Protein AF-A0A3N5P370-F1 (afdb_monomer)

Solvent-accessible surface area (backbone atoms only — not comparable to full-atom values): 11084 Å² total; per-residue (Å²): 130,60,53,56,65,63,20,48,45,38,33,40,28,51,65,41,48,66,32,34,52,49,30,47,54,24,58,61,68,63,76,62,95,44,71,49,52,53,51,29,50,50,49,42,51,53,47,28,52,51,49,47,54,50,54,73,75,44,57,74,68,58,48,50,52,45,45,48,56,46,34,77,72,34,63,21,66,64,52,50,51,40,45,37,71,65,50,60,70,58,54,55,49,39,53,78,75,66,59,62,78,77,80,68,76,69,90,82,69,92,84,69,69,82,84,65,81,75,83,50,62,64,61,44,48,53,50,50,55,53,46,50,55,53,50,50,55,52,43,44,73,76,43,67,85,58,54,69,66,59,53,47,51,53,49,49,62,72,44,42,59,53,72,38,89,83,52,54,67,64,58,34,50,46,53,53,52,51,54,48,41,52,55,36,49,60,28,45,58,72,73,51,73,78,111

Mean predicted aligned error: 9.14 Å

Structure (mmCIF, N/CA/C/O backbone):
data_AF-A0A3N5P370-F1
#
_entry.id   AF-A0A3N5P370-F1
#
loop_
_atom_site.group_PDB
_atom_site.id
_atom_site.type_symbol
_atom_site.label_atom_id
_atom_site.label_alt_id
_atom_site.label_comp_id
_atom_site.label_asym_id
_atom_site.label_entity_id
_atom_site.label_seq_id
_atom_site.pdbx_PDB_ins_code
_atom_site.Cartn_x
_atom_site.Cartn_y
_atom_site.Cartn_z
_atom_site.occupancy
_atom_site.B_iso_or_equiv
_atom_site.auth_seq_id
_atom_site.auth_comp_id
_atom_site.auth_asym_id
_atom_site.auth_atom_id
_atom_site.pdbx_PDB_model_num
ATOM 1 N N . MET A 1 1 ? -5.331 -22.719 -2.886 1.00 70.06 1 MET A N 1
ATOM 2 C CA . MET A 1 1 ? -4.671 -21.397 -2.853 1.00 70.06 1 MET A CA 1
ATOM 3 C C . MET A 1 1 ? -5.224 -20.591 -4.005 1.00 70.06 1 MET A C 1
ATOM 5 O O . MET A 1 1 ? -5.435 -21.186 -5.054 1.00 70.06 1 MET A O 1
ATOM 9 N N . LYS A 1 2 ? -5.509 -19.304 -3.792 1.00 81.81 2 LYS A N 1
ATOM 10 C CA . LYS A 1 2 ? -5.856 -18.400 -4.893 1.00 81.81 2 LYS A CA 1
ATOM 11 C C . LYS A 1 2 ? -4.646 -18.232 -5.806 1.00 81.81 2 LYS A C 1
ATOM 13 O O . LYS A 1 2 ? -3.514 -18.310 -5.321 1.00 81.81 2 LYS A O 1
ATOM 18 N N . ASN A 1 3 ? -4.882 -18.015 -7.093 1.00 88.94 3 ASN A N 1
ATOM 19 C CA . ASN A 1 3 ? -3.809 -17.566 -7.977 1.00 88.94 3 ASN A CA 1
ATOM 20 C C . ASN A 1 3 ? -3.459 -16.087 -7.676 1.00 88.94 3 ASN A C 1
ATOM 22 O O . ASN A 1 3 ? -4.148 -15.419 -6.898 1.00 88.94 3 ASN A O 1
ATOM 26 N N . LEU A 1 4 ? -2.359 -15.583 -8.248 1.00 89.25 4 LEU A N 1
ATOM 27 C CA . LEU A 1 4 ? -1.877 -14.224 -7.967 1.00 89.25 4 LEU A CA 1
ATOM 28 C C . LEU A 1 4 ? -2.907 -13.148 -8.329 1.00 89.25 4 LEU A C 1
ATOM 30 O O . LEU A 1 4 ? -3.071 -12.195 -7.575 1.00 89.25 4 LEU A O 1
ATOM 34 N N . GLU A 1 5 ? -3.606 -13.308 -9.450 1.00 87.75 5 GLU A N 1
ATOM 35 C CA . GLU A 1 5 ? -4.589 -12.346 -9.951 1.00 87.75 5 GLU A CA 1
ATOM 36 C C . GLU A 1 5 ? -5.814 -12.261 -9.031 1.00 87.75 5 GLU A C 1
ATOM 38 O O . GLU A 1 5 ? -6.188 -11.179 -8.590 1.00 87.75 5 GLU A O 1
ATOM 43 N N . GLU A 1 6 ? -6.376 -13.403 -8.633 1.00 89.38 6 GLU A N 1
ATOM 44 C CA . GLU A 1 6 ? -7.493 -13.486 -7.686 1.00 89.38 6 GLU A CA 1
ATOM 45 C C . GLU A 1 6 ? -7.136 -12.886 -6.320 1.00 89.38 6 GLU A C 1
ATOM 47 O O . GLU A 1 6 ? -7.958 -12.223 -5.677 1.00 89.38 6 GLU A O 1
ATOM 52 N N . ALA A 1 7 ? -5.912 -13.136 -5.848 1.00 91.19 7 ALA A N 1
ATOM 53 C CA . ALA A 1 7 ? -5.439 -12.601 -4.579 1.00 91.19 7 ALA A CA 1
ATOM 54 C C . ALA A 1 7 ? -5.164 -11.089 -4.664 1.00 91.19 7 ALA A C 1
ATOM 56 O O . ALA A 1 7 ? -5.535 -10.347 -3.752 1.00 91.19 7 ALA A O 1
ATOM 57 N N . ALA A 1 8 ? -4.583 -10.622 -5.772 1.00 89.25 8 ALA A N 1
ATOM 58 C CA . ALA A 1 8 ? -4.373 -9.206 -6.058 1.00 89.25 8 ALA A CA 1
ATOM 59 C C . ALA A 1 8 ? -5.709 -8.461 -6.128 1.00 89.25 8 ALA A C 1
ATOM 61 O O . ALA A 1 8 ? -5.905 -7.477 -5.415 1.00 89.25 8 ALA A O 1
ATOM 62 N N . GLN A 1 9 ? -6.662 -8.977 -6.904 1.00 86.75 9 GLN A N 1
ATOM 63 C CA . GLN A 1 9 ? -7.997 -8.408 -7.048 1.00 86.75 9 GLN A CA 1
ATOM 64 C C . GLN A 1 9 ? -8.699 -8.271 -5.695 1.00 86.75 9 GLN A C 1
ATOM 66 O O . GLN A 1 9 ? -9.303 -7.233 -5.413 1.00 86.75 9 GLN A O 1
ATOM 71 N N . ALA A 1 10 ? -8.591 -9.288 -4.835 1.00 88.75 10 ALA A N 1
ATOM 72 C CA . ALA A 1 10 ? -9.170 -9.250 -3.498 1.00 88.75 10 ALA A CA 1
ATOM 73 C C . ALA A 1 10 ? -8.578 -8.117 -2.645 1.00 88.75 10 ALA A C 1
ATOM 75 O O . ALA A 1 10 ? -9.335 -7.383 -2.020 1.00 88.75 10 ALA A O 1
ATOM 76 N N . VAL A 1 11 ? -7.255 -7.926 -2.646 1.00 89.69 11 VAL A N 1
ATOM 77 C CA . VAL A 1 11 ? -6.600 -6.856 -1.870 1.00 89.69 11 VAL A CA 1
ATOM 78 C C . VAL A 1 11 ? -6.879 -5.465 -2.446 1.00 89.69 11 VAL A C 1
ATOM 80 O O . VAL A 1 11 ? -7.052 -4.507 -1.692 1.00 89.69 11 VAL A O 1
ATOM 83 N N . LEU A 1 12 ? -6.942 -5.333 -3.771 1.00 84.44 12 LEU A N 1
ATOM 84 C CA . LEU A 1 12 ? -7.228 -4.061 -4.442 1.00 84.44 12 LEU A CA 1
ATOM 85 C C . LEU A 1 12 ? -8.698 -3.646 -4.304 1.00 84.44 12 LEU A C 1
ATOM 87 O O . LEU A 1 12 ? -8.991 -2.452 -4.307 1.00 84.44 12 LEU A O 1
ATOM 91 N N . SER A 1 13 ? -9.603 -4.616 -4.148 1.00 80.19 13 SER A N 1
ATOM 92 C CA . SER A 1 13 ? -11.040 -4.371 -3.975 1.00 80.19 13 SER A CA 1
ATOM 93 C C . SER A 1 13 ? -11.440 -4.214 -2.512 1.00 80.19 13 SER A C 1
ATOM 95 O O . SER A 1 13 ? -12.074 -3.231 -2.163 1.00 80.19 13 SER A O 1
ATOM 97 N N . HIS A 1 14 ? -11.045 -5.172 -1.670 1.00 82.31 14 HIS A N 1
ATOM 98 C CA . HIS A 1 14 ? -11.430 -5.274 -0.262 1.00 82.31 14 HIS A CA 1
ATOM 99 C C . HIS A 1 14 ? -10.205 -5.617 0.602 1.00 82.31 14 HIS A C 1
ATOM 101 O O . HIS A 1 14 ? -9.975 -6.783 0.961 1.00 82.31 14 HIS A O 1
ATOM 107 N N . PRO A 1 15 ? -9.361 -4.620 0.923 1.00 86.44 15 PRO A N 1
ATOM 108 C CA . PRO A 1 15 ? -8.124 -4.860 1.644 1.00 86.44 15 PRO A CA 1
ATOM 109 C C . PRO A 1 15 ? -8.421 -5.289 3.084 1.00 86.44 15 PRO A C 1
ATOM 111 O O . PRO A 1 15 ? -8.927 -4.525 3.904 1.00 86.44 15 PRO A O 1
ATOM 114 N N . THR A 1 16 ? -8.048 -6.523 3.414 1.00 90.38 16 THR A N 1
ATOM 115 C CA . THR A 1 16 ? -8.130 -7.073 4.772 1.00 90.38 16 THR A CA 1
ATOM 116 C C . THR A 1 16 ? -6.839 -7.814 5.120 1.00 90.38 16 THR A C 1
ATOM 118 O O . THR A 1 16 ? -6.154 -8.297 4.214 1.00 90.38 16 THR A O 1
ATOM 121 N N . PRO A 1 17 ? -6.516 -7.997 6.417 1.00 92.44 17 PRO A N 1
ATOM 122 C CA . PRO A 1 17 ? -5.388 -8.828 6.831 1.00 92.44 17 PRO A CA 1
ATOM 123 C C . PRO A 1 17 ? -5.440 -10.233 6.216 1.00 92.44 17 PRO A C 1
ATOM 125 O O . PRO A 1 17 ? -4.425 -10.765 5.782 1.00 92.44 17 PRO A O 1
ATOM 128 N N . ARG A 1 18 ? -6.644 -10.809 6.096 1.00 92.44 18 ARG A N 1
ATOM 129 C CA . ARG A 1 18 ? -6.842 -12.113 5.458 1.00 92.44 18 ARG A CA 1
ATOM 130 C C . ARG A 1 18 ? -6.536 -12.079 3.960 1.00 92.44 18 ARG A C 1
ATOM 132 O O . ARG A 1 18 ? -5.829 -12.958 3.483 1.00 92.44 18 ARG A O 1
ATOM 139 N N . ALA A 1 19 ? -7.039 -11.085 3.227 1.00 92.88 19 ALA A N 1
ATOM 140 C CA . ALA A 1 19 ? -6.757 -10.953 1.796 1.00 92.88 19 ALA A CA 1
ATOM 141 C C . ALA A 1 19 ? -5.250 -10.777 1.532 1.00 92.88 19 ALA A C 1
ATOM 143 O O . ALA A 1 19 ? -4.711 -11.378 0.609 1.00 92.88 19 ALA A O 1
ATOM 144 N N . LEU A 1 20 ? -4.550 -10.021 2.385 1.00 95.56 20 LEU A N 1
ATOM 145 C CA . LEU A 1 20 ? -3.098 -9.839 2.298 1.00 95.56 20 LEU A CA 1
ATOM 146 C C . LEU A 1 20 ? -2.315 -11.115 2.619 1.00 95.56 20 LEU A C 1
ATOM 148 O O . LEU A 1 20 ? -1.309 -11.385 1.972 1.00 95.56 20 LEU A O 1
ATOM 152 N N . GLN A 1 21 ? -2.788 -11.927 3.564 1.00 95.81 21 GLN A N 1
ATOM 153 C CA . GLN A 1 21 ? -2.204 -13.241 3.836 1.00 95.81 21 GLN A CA 1
ATOM 154 C C . GLN A 1 21 ? -2.393 -14.202 2.648 1.00 95.81 21 GLN A C 1
ATOM 156 O O . GLN A 1 21 ? -1.478 -14.943 2.292 1.00 95.81 21 GLN A O 1
ATOM 161 N N . GLU A 1 22 ? -3.564 -14.177 2.005 1.00 95.44 22 GLU A N 1
ATOM 162 C CA . GLU A 1 22 ? -3.820 -14.948 0.782 1.00 95.44 22 GLU A CA 1
ATOM 163 C C . GLU A 1 22 ? -2.907 -14.486 -0.369 1.00 95.44 22 GLU A C 1
ATOM 165 O O . GLU A 1 22 ? -2.336 -15.326 -1.066 1.00 95.44 22 GLU A O 1
ATOM 170 N N . LEU A 1 23 ? -2.700 -13.172 -0.520 1.00 95.31 23 LEU A N 1
ATOM 171 C CA . LEU A 1 23 ? -1.760 -12.603 -1.489 1.00 95.31 23 LEU A CA 1
ATOM 172 C C . LEU A 1 23 ? -0.308 -12.982 -1.196 1.00 95.31 23 LEU A C 1
ATOM 174 O O . LEU A 1 23 ? 0.412 -13.343 -2.121 1.00 95.31 23 LEU A O 1
ATOM 178 N N . GLN A 1 24 ? 0.121 -12.954 0.066 1.00 96.12 24 GLN A N 1
ATOM 179 C CA . GLN A 1 24 ? 1.458 -13.402 0.456 1.00 96.12 24 GLN A CA 1
ATOM 180 C C . GLN A 1 24 ? 1.693 -14.854 0.024 1.00 96.12 24 GLN A C 1
ATOM 182 O O . GLN A 1 24 ? 2.728 -15.157 -0.563 1.00 96.12 24 GLN A O 1
ATOM 187 N N . GLY A 1 25 ? 0.721 -15.741 0.264 1.00 95.12 25 GLY A N 1
ATOM 188 C CA . GLY A 1 25 ? 0.803 -17.132 -0.180 1.00 95.12 25 GLY A CA 1
ATOM 189 C C . GLY A 1 25 ? 0.926 -17.261 -1.701 1.00 95.12 25 GLY A C 1
ATOM 190 O O . GLY A 1 25 ? 1.721 -18.067 -2.176 1.00 95.12 25 GLY A O 1
ATOM 191 N N . ALA A 1 26 ? 0.184 -16.453 -2.462 1.00 94.31 26 ALA A N 1
ATOM 192 C CA . ALA A 1 26 ? 0.273 -16.440 -3.921 1.00 94.31 26 ALA A CA 1
ATOM 193 C C . ALA A 1 26 ? 1.621 -15.895 -4.430 1.00 94.31 26 ALA A C 1
ATOM 195 O O . ALA A 1 26 ? 2.188 -16.468 -5.354 1.00 94.31 26 ALA A O 1
ATOM 196 N N . LEU A 1 27 ? 2.156 -14.834 -3.811 1.00 93.38 27 LEU A N 1
ATOM 197 C CA . LEU A 1 27 ? 3.465 -14.257 -4.139 1.00 93.38 27 LEU A CA 1
ATOM 198 C C . LEU A 1 27 ? 4.610 -15.233 -3.853 1.00 93.38 27 LEU A C 1
ATOM 200 O O . LEU A 1 27 ? 5.470 -15.427 -4.705 1.00 93.38 27 LEU A O 1
ATOM 204 N N . LEU A 1 28 ? 4.600 -15.885 -2.686 1.00 93.81 28 LEU A N 1
ATOM 205 C CA . LEU A 1 28 ? 5.606 -16.891 -2.327 1.00 93.81 28 LEU A CA 1
ATOM 206 C C . LEU A 1 28 ? 5.561 -18.107 -3.262 1.00 93.81 28 LEU A C 1
ATOM 208 O O . LEU A 1 28 ? 6.598 -18.686 -3.563 1.00 93.81 28 LEU A O 1
ATOM 212 N N . ALA A 1 29 ? 4.376 -18.475 -3.757 1.00 93.25 29 ALA A N 1
ATOM 213 C CA . ALA A 1 29 ? 4.214 -19.591 -4.684 1.00 93.25 29 ALA A CA 1
ATOM 214 C C . ALA A 1 29 ? 4.746 -19.317 -6.099 1.00 93.25 29 ALA A C 1
ATOM 216 O O . ALA A 1 29 ? 4.853 -20.258 -6.883 1.00 93.25 29 ALA A O 1
ATOM 217 N N . LEU A 1 30 ? 5.068 -18.061 -6.440 1.00 88.44 30 LEU A N 1
ATOM 218 C CA . LEU A 1 30 ? 5.743 -17.747 -7.702 1.00 88.44 30 LEU A CA 1
ATOM 219 C C . LEU A 1 30 ? 7.172 -18.301 -7.736 1.00 88.44 30 LEU A C 1
ATOM 221 O O . LEU A 1 30 ? 7.680 -18.518 -8.831 1.00 88.44 30 LEU A O 1
ATOM 225 N N . ASP A 1 31 ? 7.799 -18.495 -6.567 1.00 84.62 31 ASP A N 1
ATOM 226 C CA . ASP A 1 31 ? 9.188 -18.959 -6.417 1.00 84.62 31 ASP A CA 1
ATOM 227 C C . ASP A 1 31 ? 10.184 -18.149 -7.274 1.00 84.62 31 ASP A C 1
ATOM 229 O O . ASP A 1 31 ? 11.098 -18.673 -7.908 1.00 84.62 31 ASP A O 1
ATOM 233 N N . ARG A 1 32 ? 9.949 -16.831 -7.345 1.00 83.06 32 ARG A N 1
ATOM 234 C CA . ARG A 1 32 ? 10.759 -15.873 -8.105 1.00 8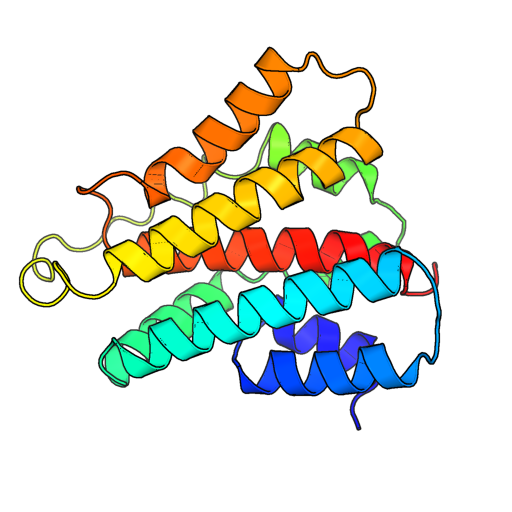3.06 32 ARG A CA 1
ATOM 235 C C . ARG A 1 32 ? 11.664 -15.100 -7.161 1.00 83.06 32 ARG A C 1
ATOM 237 O O . ARG A 1 32 ? 11.180 -14.450 -6.238 1.00 83.06 32 ARG A O 1
ATOM 244 N N . ASP A 1 33 ? 12.957 -15.125 -7.452 1.00 80.75 33 ASP A N 1
ATOM 245 C CA . ASP A 1 33 ? 13.968 -14.320 -6.769 1.00 80.75 33 ASP A CA 1
ATOM 246 C C . ASP A 1 33 ? 14.253 -13.052 -7.588 1.00 80.75 33 ASP A C 1
ATOM 248 O O . ASP A 1 33 ? 15.290 -12.917 -8.237 1.00 80.75 33 ASP A O 1
ATOM 252 N N . ASP A 1 34 ? 13.258 -12.163 -7.662 1.00 86.38 34 ASP A N 1
ATOM 253 C CA . ASP A 1 34 ? 13.401 -10.861 -8.313 1.00 86.38 34 ASP A CA 1
ATOM 254 C C . ASP A 1 34 ? 12.905 -9.707 -7.435 1.00 86.38 34 ASP A C 1
ATOM 256 O O . ASP A 1 34 ? 12.070 -9.873 -6.538 1.00 86.38 34 ASP A O 1
ATOM 260 N N . ASP A 1 35 ? 13.426 -8.511 -7.722 1.00 88.00 35 ASP A N 1
ATOM 261 C CA . ASP A 1 35 ? 13.155 -7.301 -6.943 1.00 88.00 35 ASP A CA 1
ATOM 262 C C . ASP A 1 35 ? 11.661 -6.955 -6.896 1.00 88.00 35 ASP A C 1
ATOM 264 O O . ASP A 1 35 ? 11.178 -6.450 -5.884 1.00 88.00 35 ASP A O 1
ATOM 268 N N . ALA A 1 36 ? 10.896 -7.239 -7.955 1.00 87.19 36 ALA A N 1
ATOM 269 C CA . ALA A 1 36 ? 9.470 -6.925 -7.984 1.00 87.19 36 ALA A CA 1
ATOM 270 C C . ALA A 1 36 ? 8.675 -7.831 -7.031 1.00 87.19 36 ALA A C 1
ATOM 272 O O . ALA A 1 36 ? 7.773 -7.345 -6.3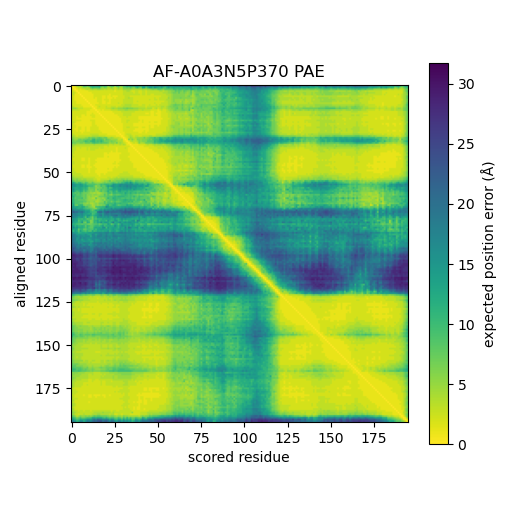43 1.00 87.19 36 ALA A O 1
ATOM 273 N N . ALA A 1 37 ? 9.019 -9.120 -6.952 1.00 91.19 37 ALA A N 1
ATOM 274 C CA . ALA A 1 37 ? 8.424 -10.060 -6.006 1.00 91.19 37 ALA A CA 1
ATOM 275 C C . ALA A 1 37 ? 8.784 -9.694 -4.560 1.00 91.19 37 ALA A C 1
ATOM 277 O O . ALA A 1 37 ? 7.898 -9.643 -3.701 1.00 91.19 37 ALA A O 1
ATOM 278 N N . ALA A 1 38 ? 10.051 -9.350 -4.305 1.00 92.75 38 ALA A N 1
ATOM 279 C CA . ALA A 1 38 ? 10.515 -8.900 -2.996 1.00 92.75 38 ALA A CA 1
ATOM 280 C C . ALA A 1 38 ? 9.810 -7.607 -2.544 1.00 92.75 38 ALA A C 1
ATOM 282 O O . ALA A 1 38 ? 9.285 -7.545 -1.430 1.00 92.75 38 ALA A O 1
ATOM 283 N N . GLN A 1 39 ? 9.717 -6.602 -3.422 1.00 93.38 39 GLN A N 1
ATOM 284 C CA . GLN A 1 39 ? 9.014 -5.344 -3.147 1.00 93.38 39 GLN A CA 1
ATOM 285 C C . GLN A 1 39 ? 7.511 -5.564 -2.913 1.00 93.38 39 GLN A C 1
ATOM 287 O O . GLN A 1 39 ? 6.941 -4.997 -1.979 1.00 93.38 39 GLN A O 1
ATOM 292 N N . ALA A 1 40 ? 6.856 -6.417 -3.710 1.00 93.94 40 ALA A N 1
ATOM 293 C CA . ALA A 1 40 ? 5.444 -6.748 -3.515 1.00 93.94 40 ALA A CA 1
ATOM 294 C C . ALA A 1 40 ? 5.197 -7.422 -2.154 1.00 93.94 40 ALA A C 1
ATOM 296 O O . ALA A 1 40 ? 4.245 -7.063 -1.456 1.00 93.94 40 ALA A O 1
ATOM 297 N N . LEU A 1 41 ? 6.066 -8.356 -1.751 1.00 95.81 41 LEU A N 1
ATOM 298 C CA . LEU A 1 41 ? 6.012 -9.005 -0.437 1.00 95.81 41 LEU A CA 1
ATOM 299 C C . LEU A 1 41 ? 6.238 -8.009 0.706 1.00 95.81 41 LEU A C 1
ATOM 301 O O . LEU A 1 41 ? 5.511 -8.052 1.701 1.00 95.81 41 LEU A O 1
ATOM 305 N N . GLU A 1 42 ? 7.202 -7.096 0.566 1.00 96.31 42 GLU A N 1
ATOM 306 C CA . GLU A 1 42 ? 7.478 -6.059 1.564 1.00 96.31 42 GLU A CA 1
ATOM 307 C C . GLU A 1 42 ? 6.263 -5.140 1.764 1.00 96.31 42 GLU A C 1
ATOM 309 O O . GLU A 1 42 ? 5.795 -4.966 2.896 1.00 96.31 42 GLU A O 1
ATOM 314 N N . VAL A 1 43 ? 5.709 -4.600 0.673 1.00 96.50 43 VAL A N 1
ATOM 315 C CA . VAL A 1 43 ? 4.536 -3.713 0.715 1.00 96.50 43 VAL A CA 1
ATOM 316 C C . VAL A 1 43 ? 3.322 -4.449 1.283 1.00 96.50 43 VAL A C 1
ATOM 318 O O . VAL A 1 43 ? 2.642 -3.911 2.161 1.00 96.50 43 VAL A O 1
ATOM 321 N N . ALA A 1 44 ? 3.063 -5.688 0.850 1.00 96.50 44 ALA A N 1
ATOM 322 C CA . ALA A 1 44 ? 1.962 -6.499 1.372 1.00 96.50 44 ALA A CA 1
ATOM 323 C C . ALA A 1 44 ? 2.110 -6.764 2.880 1.00 96.50 44 ALA A C 1
ATOM 325 O O . ALA A 1 44 ? 1.136 -6.642 3.626 1.00 96.50 44 ALA A O 1
ATOM 326 N N . GLY A 1 45 ? 3.325 -7.066 3.347 1.00 97.06 45 GLY A N 1
ATOM 327 C CA . GLY A 1 45 ? 3.619 -7.271 4.764 1.00 97.06 45 GLY A CA 1
ATOM 328 C C . GLY A 1 45 ? 3.404 -6.008 5.600 1.00 97.06 45 GLY A C 1
ATOM 329 O O . GLY A 1 45 ? 2.771 -6.057 6.655 1.00 97.06 45 GLY A O 1
ATOM 330 N N . ARG A 1 46 ? 3.858 -4.849 5.112 1.00 97.50 46 ARG A N 1
ATOM 331 C CA . ARG A 1 46 ? 3.636 -3.557 5.783 1.00 97.50 46 ARG A CA 1
ATOM 332 C C . ARG A 1 46 ? 2.163 -3.175 5.820 1.00 97.50 46 ARG A C 1
ATOM 334 O O . ARG A 1 46 ? 1.685 -2.717 6.859 1.00 97.50 46 ARG A O 1
ATOM 341 N N . PHE A 1 47 ? 1.433 -3.431 4.739 1.00 96.06 47 PHE A N 1
ATOM 342 C CA . PHE A 1 47 ? -0.004 -3.197 4.700 1.00 96.06 47 PHE A CA 1
ATOM 343 C C . PHE A 1 47 ? -0.755 -4.139 5.655 1.00 96.06 47 PHE A C 1
ATOM 345 O O . PHE A 1 47 ? -1.680 -3.715 6.349 1.00 96.06 47 PHE A O 1
ATOM 352 N N . TYR A 1 48 ? -0.319 -5.398 5.766 1.00 95.81 48 TYR A N 1
ATOM 353 C CA . TYR A 1 48 ? -0.903 -6.370 6.689 1.00 95.81 48 TYR A CA 1
ATOM 354 C C . TYR A 1 48 ? -0.748 -5.913 8.139 1.00 95.81 48 TYR A C 1
ATOM 356 O O . TYR A 1 48 ? -1.732 -5.904 8.885 1.00 95.81 48 TYR A O 1
ATOM 364 N N . SER A 1 49 ? 0.462 -5.498 8.530 1.00 94.69 49 SER A N 1
ATOM 365 C CA . SER A 1 49 ? 0.727 -4.978 9.874 1.00 94.69 49 SER A CA 1
ATOM 366 C C . SER A 1 49 ? -0.122 -3.746 10.159 1.00 94.69 49 SER A C 1
ATOM 368 O O . SER A 1 49 ? -0.791 -3.692 11.187 1.00 94.69 49 SER A O 1
ATOM 370 N N . TYR A 1 50 ? -0.197 -2.816 9.203 1.00 93.38 50 TYR A N 1
ATOM 371 C CA . TYR A 1 50 ? -1.019 -1.616 9.318 1.00 93.38 50 TYR A CA 1
ATOM 372 C C . TYR A 1 50 ? -2.501 -1.937 9.570 1.00 93.38 50 TYR A C 1
ATOM 374 O O . TYR A 1 50 ? -3.086 -1.466 10.546 1.00 93.38 50 TYR A O 1
ATOM 382 N N . LEU A 1 51 ? -3.114 -2.786 8.736 1.00 90.88 51 LEU A N 1
ATOM 383 C CA . LEU A 1 51 ? -4.522 -3.164 8.897 1.00 90.88 51 LEU A CA 1
ATOM 384 C C . LEU A 1 51 ? -4.776 -3.975 10.171 1.00 90.88 51 LEU A C 1
ATOM 386 O O . LEU A 1 51 ? -5.853 -3.864 10.758 1.00 90.88 51 LEU A O 1
ATOM 390 N N . SER A 1 52 ? -3.810 -4.788 10.597 1.00 90.94 52 SER A N 1
ATOM 391 C CA . SER A 1 52 ? -3.909 -5.582 11.823 1.00 90.94 52 SER A CA 1
ATOM 392 C C . SER A 1 52 ? -3.846 -4.703 13.070 1.00 90.94 52 SER A C 1
ATOM 394 O O . SER A 1 52 ? -4.640 -4.894 13.990 1.00 90.94 52 SER A O 1
ATOM 396 N N . GLU A 1 53 ? -2.956 -3.709 13.087 1.00 89.88 53 GLU A N 1
ATOM 397 C CA . GLU A 1 53 ? -2.863 -2.717 14.160 1.00 89.88 53 GLU A CA 1
ATOM 398 C C . GLU A 1 53 ? -4.089 -1.808 14.211 1.00 89.88 53 GLU A C 1
ATOM 400 O O . GLU A 1 53 ? -4.604 -1.528 15.292 1.00 89.88 53 GLU A O 1
ATOM 405 N N . LEU A 1 54 ? -4.613 -1.389 13.055 1.00 85.38 54 LEU A N 1
ATOM 406 C CA . LEU A 1 54 ? -5.888 -0.680 13.015 1.00 85.38 54 LEU A CA 1
ATOM 407 C C . LEU A 1 54 ? -7.003 -1.542 13.605 1.00 85.38 54 LEU A C 1
ATOM 409 O O . LEU A 1 54 ? -7.715 -1.080 14.484 1.00 85.38 54 LEU A O 1
ATOM 413 N N . LYS A 1 55 ? -7.123 -2.808 13.191 1.00 82.50 55 LYS A N 1
ATOM 414 C CA . LYS A 1 55 ? -8.166 -3.717 13.688 1.00 82.50 55 LYS A CA 1
ATOM 415 C C . LYS A 1 55 ? -8.123 -3.915 15.206 1.00 82.50 55 LYS A C 1
ATOM 417 O O . LYS A 1 55 ? -9.176 -4.070 15.814 1.00 82.50 55 LYS A O 1
ATOM 422 N N . THR A 1 56 ? -6.939 -3.953 15.817 1.00 79.62 56 THR A N 1
ATOM 423 C CA . THR A 1 56 ? -6.797 -4.159 17.269 1.00 79.62 56 THR A CA 1
ATOM 424 C C . THR A 1 56 ? -7.056 -2.899 18.087 1.00 79.62 56 THR A C 1
ATOM 426 O O . THR A 1 56 ? -7.472 -3.009 19.238 1.00 79.62 56 THR A O 1
ATOM 429 N N . LYS A 1 57 ? -6.833 -1.714 17.513 1.00 75.06 57 LYS A N 1
ATOM 430 C CA . LYS A 1 57 ? -6.941 -0.423 18.212 1.00 75.06 57 LYS A CA 1
ATOM 431 C C . LYS A 1 57 ? -8.304 0.257 18.079 1.00 75.06 57 LYS A C 1
ATOM 433 O O . LYS A 1 57 ? -8.495 1.323 18.656 1.00 75.06 57 LYS A O 1
ATOM 438 N N . ILE A 1 58 ? -9.226 -0.308 17.300 1.00 73.12 58 ILE A N 1
ATOM 439 C CA . ILE A 1 58 ? -10.487 0.351 16.938 1.00 73.12 58 ILE A CA 1
ATOM 440 C C . ILE A 1 58 ? -11.668 -0.587 17.168 1.00 73.12 58 ILE A C 1
ATOM 442 O O . ILE A 1 58 ? -11.522 -1.809 17.094 1.00 73.12 58 ILE A O 1
ATOM 446 N N . ALA A 1 59 ? -12.854 -0.047 17.460 1.00 66.06 59 ALA A N 1
ATOM 447 C CA . ALA A 1 59 ? -14.010 -0.896 17.709 1.00 66.06 59 ALA A CA 1
ATOM 448 C C . ALA A 1 59 ? -14.416 -1.645 16.427 1.00 66.06 59 ALA A C 1
ATOM 450 O O . ALA A 1 59 ? -14.335 -1.118 15.317 1.00 66.06 59 ALA A O 1
ATOM 451 N N . ALA A 1 60 ? -14.925 -2.872 16.572 1.00 65.88 60 ALA A N 1
ATOM 452 C CA . ALA A 1 60 ? -15.268 -3.738 15.438 1.00 65.88 60 ALA A CA 1
ATOM 453 C C . ALA A 1 60 ? -16.238 -3.089 14.423 1.00 65.88 60 ALA A C 1
ATOM 455 O O . ALA A 1 60 ? -16.124 -3.318 13.216 1.00 65.88 60 ALA A O 1
ATOM 456 N N . ARG A 1 61 ? -17.168 -2.249 14.900 1.00 61.69 61 ARG A N 1
ATOM 457 C CA . ARG A 1 61 ? -18.086 -1.479 14.046 1.00 61.69 61 ARG A CA 1
ATOM 458 C C . ARG A 1 61 ? -17.339 -0.480 13.162 1.00 61.69 61 ARG A C 1
ATOM 460 O O . ARG A 1 61 ? -17.601 -0.403 11.970 1.00 61.69 61 ARG A O 1
ATOM 467 N N . GLU A 1 62 ? -16.392 0.242 13.736 1.00 65.75 62 GLU A N 1
ATOM 468 C CA . GLU A 1 62 ? -15.646 1.300 13.056 1.00 65.75 62 GLU A CA 1
ATOM 469 C C . GLU A 1 62 ? -14.653 0.717 12.046 1.00 65.75 62 GLU A C 1
ATOM 471 O O . GLU A 1 62 ? -14.451 1.277 10.973 1.00 65.75 62 GLU A O 1
ATOM 476 N N . TYR A 1 63 ? -14.087 -0.458 12.346 1.00 68.25 63 TYR A N 1
ATOM 477 C CA . TYR A 1 63 ? -13.311 -1.225 11.370 1.00 68.25 63 TYR A CA 1
ATOM 478 C C . TYR A 1 63 ? -14.162 -1.668 10.180 1.00 68.25 63 TYR A C 1
ATOM 480 O O . TYR A 1 63 ? -13.696 -1.631 9.045 1.00 68.25 63 TYR A O 1
ATOM 488 N N . SER A 1 64 ? -15.416 -2.055 10.424 1.00 69.25 64 SER A N 1
ATOM 489 C CA . SER A 1 64 ? -16.343 -2.440 9.355 1.00 69.25 64 SER A CA 1
ATOM 490 C C . SER A 1 64 ? -16.712 -1.242 8.470 1.00 69.25 64 SER A C 1
ATOM 492 O O . SER A 1 64 ? -16.740 -1.373 7.250 1.00 69.25 64 SER A O 1
ATOM 494 N N . GLU A 1 65 ? -16.932 -0.065 9.064 1.00 72.12 65 GLU A N 1
ATOM 495 C CA . GLU A 1 65 ? -17.174 1.187 8.329 1.00 72.12 65 GLU A CA 1
ATOM 496 C C . GLU A 1 65 ? -15.941 1.603 7.502 1.00 72.12 65 GLU A C 1
ATOM 498 O O . GLU A 1 65 ? -16.066 1.917 6.319 1.00 72.12 65 GLU A O 1
ATOM 503 N N . LEU A 1 66 ? -14.735 1.514 8.073 1.00 72.31 66 LEU A N 1
ATOM 504 C CA . LEU A 1 66 ? -13.485 1.758 7.346 1.00 72.31 66 LEU A CA 1
ATOM 505 C C . LEU A 1 66 ? -13.293 0.786 6.174 1.00 72.31 66 LEU A C 1
ATOM 507 O O . LEU A 1 66 ? -12.957 1.218 5.072 1.00 72.31 66 LEU A O 1
ATOM 511 N N . ALA A 1 67 ? -13.504 -0.512 6.401 1.00 69.62 67 ALA A N 1
ATOM 512 C CA . ALA A 1 67 ? -13.429 -1.519 5.348 1.00 69.62 67 ALA A CA 1
ATOM 513 C C . ALA A 1 67 ? -14.422 -1.193 4.223 1.00 69.62 67 ALA A C 1
ATOM 515 O O . ALA A 1 67 ? -14.043 -1.187 3.058 1.00 69.62 67 ALA A O 1
ATOM 516 N N . SER A 1 68 ? -15.645 -0.781 4.569 1.00 66.25 68 SER A N 1
ATOM 517 C CA . SER A 1 68 ? -16.638 -0.342 3.587 1.00 66.25 68 SER A CA 1
ATOM 518 C C . SER A 1 68 ? -16.195 0.892 2.788 1.00 66.25 68 SER A C 1
ATOM 520 O O . SER A 1 68 ? -16.473 0.965 1.593 1.00 66.25 68 SER A O 1
ATOM 522 N N . HIS A 1 69 ? -15.506 1.866 3.390 1.00 70.94 69 HIS A N 1
ATOM 523 C CA . HIS A 1 69 ? -14.963 3.016 2.650 1.00 70.94 69 HIS A CA 1
ATOM 524 C C . HIS A 1 69 ? -13.819 2.616 1.704 1.00 70.94 69 HIS A C 1
ATOM 526 O O . HIS A 1 69 ? -13.696 3.147 0.593 1.00 70.94 69 HIS A O 1
ATOM 532 N N . LEU A 1 70 ? -12.994 1.654 2.123 1.00 67.81 70 LEU A N 1
ATOM 533 C CA . LEU A 1 70 ? -11.965 1.053 1.277 1.00 67.81 70 LEU A CA 1
ATOM 534 C C . LEU A 1 70 ? -12.572 0.211 0.138 1.00 67.81 70 LEU A C 1
ATOM 536 O O . LEU A 1 70 ? -11.967 0.145 -0.931 1.00 67.81 70 LEU A O 1
ATOM 540 N N . ASP A 1 71 ? -13.796 -0.289 0.292 1.00 63.56 71 ASP A N 1
ATOM 541 C CA . ASP A 1 71 ? -14.525 -0.997 -0.770 1.00 63.56 71 ASP A CA 1
ATOM 542 C C . ASP A 1 71 ? -15.152 -0.063 -1.793 1.00 63.56 71 ASP A C 1
ATOM 544 O O . ASP A 1 71 ? -14.987 -0.247 -2.995 1.00 63.56 71 ASP A O 1
ATOM 548 N N . ILE A 1 72 ? -15.858 0.970 -1.332 1.00 54.25 72 ILE A N 1
ATOM 549 C CA . ILE A 1 72 ? -16.663 1.836 -2.208 1.00 54.25 72 ILE A CA 1
ATOM 550 C C . ILE A 1 72 ? -15.788 2.626 -3.191 1.00 54.25 72 ILE A C 1
ATOM 552 O O . ILE A 1 72 ? -16.183 2.848 -4.331 1.00 54.25 72 ILE A O 1
ATOM 556 N N . GLY A 1 73 ? -14.584 3.029 -2.783 1.00 50.22 73 GLY A N 1
ATOM 557 C CA . GLY A 1 73 ? -13.632 3.696 -3.679 1.00 50.22 73 GLY A CA 1
ATOM 558 C C . GLY A 1 73 ? -12.711 2.746 -4.456 1.00 50.22 73 GLY A C 1
ATOM 559 O O . GLY A 1 73 ? -11.781 3.220 -5.107 1.00 50.22 73 GLY A O 1
ATOM 560 N N . ALA A 1 74 ? -12.890 1.424 -4.356 1.00 52.25 74 ALA A N 1
ATOM 561 C CA . ALA A 1 74 ? -12.017 0.481 -5.035 1.00 52.25 74 ALA A CA 1
ATOM 562 C C . ALA A 1 74 ? -12.380 0.356 -6.517 1.00 52.25 74 ALA A C 1
ATOM 564 O O . ALA A 1 74 ? -13.129 -0.520 -6.944 1.00 52.25 74 ALA A O 1
ATOM 565 N N . VAL A 1 75 ? -11.731 1.176 -7.338 1.00 52.00 75 VAL A N 1
ATOM 566 C CA . VAL A 1 75 ? -11.578 0.949 -8.784 1.00 52.00 75 VAL A CA 1
ATOM 567 C C . VAL A 1 75 ? -10.552 -0.184 -9.007 1.00 52.00 75 VAL A C 1
ATOM 569 O O . VAL A 1 75 ? -9.612 -0.053 -9.779 1.00 52.00 75 VAL A O 1
ATOM 572 N N . GLY A 1 76 ? -10.662 -1.291 -8.261 1.00 54.00 76 GLY A N 1
ATOM 573 C CA . GLY A 1 76 ? -9.654 -2.355 -8.206 1.00 54.00 76 GLY A CA 1
ATOM 574 C C . GLY A 1 76 ? -9.631 -3.215 -9.468 1.00 54.00 76 GLY A C 1
ATOM 575 O O . GLY A 1 76 ? -8.562 -3.463 -10.012 1.00 54.00 76 GLY A O 1
ATOM 576 N N . ALA A 1 77 ? -10.811 -3.595 -9.973 1.00 55.03 77 ALA A N 1
ATOM 577 C CA . ALA A 1 77 ? -10.944 -4.384 -1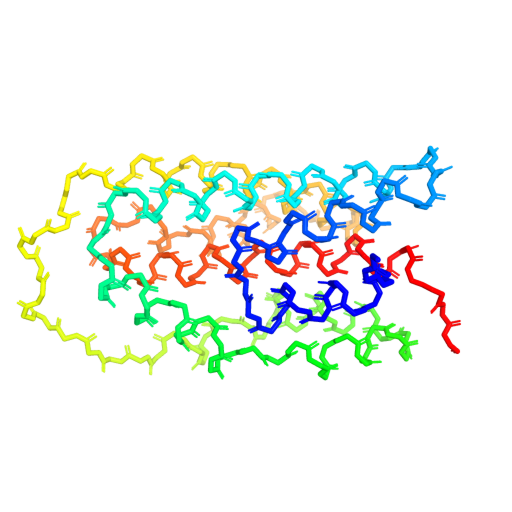1.203 1.00 55.03 77 ALA A CA 1
ATOM 578 C C . ALA A 1 77 ? -10.488 -3.595 -12.434 1.00 55.03 77 ALA A C 1
ATOM 580 O O . ALA A 1 77 ? -9.612 -4.039 -13.160 1.00 55.03 77 ALA A O 1
ATOM 581 N N . VAL A 1 78 ? -11.001 -2.374 -12.612 1.00 56.72 78 VAL A N 1
ATOM 582 C CA . VAL A 1 78 ? -10.673 -1.542 -13.781 1.00 56.72 78 VAL A CA 1
ATOM 583 C C . VAL A 1 78 ? -9.202 -1.102 -13.767 1.00 56.72 78 VAL A C 1
ATOM 585 O O . VAL A 1 78 ? -8.568 -1.050 -14.816 1.00 56.72 78 VAL A O 1
ATOM 588 N N . ALA A 1 79 ? -8.615 -0.813 -12.597 1.00 60.12 79 ALA A N 1
ATOM 589 C CA . ALA A 1 79 ? -7.187 -0.504 -12.513 1.00 60.12 79 ALA A CA 1
ATOM 590 C C . ALA A 1 79 ? -6.309 -1.727 -12.824 1.00 60.12 79 ALA A C 1
ATOM 592 O O . ALA A 1 79 ? -5.295 -1.577 -13.505 1.00 60.12 79 ALA A O 1
ATOM 593 N N . LEU A 1 80 ? -6.699 -2.924 -12.369 1.00 58.47 80 LEU A N 1
ATOM 594 C CA . LEU A 1 80 ? -6.000 -4.169 -12.690 1.00 58.47 80 LEU A CA 1
ATOM 595 C C . LEU A 1 80 ? -6.127 -4.518 -14.182 1.00 58.47 80 LEU A C 1
ATOM 597 O O . LEU A 1 80 ? -5.117 -4.796 -14.824 1.00 58.47 80 LEU A O 1
ATOM 601 N N . GLU A 1 81 ? -7.323 -4.395 -14.758 1.00 58.66 81 GLU A N 1
ATOM 602 C CA . GLU A 1 81 ? -7.580 -4.572 -16.193 1.00 58.66 81 GLU A CA 1
ATOM 603 C C . GLU A 1 81 ? -6.750 -3.594 -17.040 1.00 58.66 81 GLU A C 1
ATOM 605 O O . GLU A 1 81 ? -6.096 -4.003 -17.998 1.00 58.66 81 GLU A O 1
ATOM 610 N N . ASN A 1 82 ? -6.681 -2.313 -16.657 1.00 59.44 82 ASN A N 1
ATOM 611 C CA . ASN A 1 82 ? -5.862 -1.312 -17.353 1.00 59.44 82 ASN A CA 1
ATOM 612 C C . ASN A 1 82 ? -4.354 -1.604 -17.261 1.00 59.44 82 ASN A C 1
ATOM 614 O O . ASN A 1 82 ? -3.604 -1.330 -18.204 1.00 59.44 82 ASN A O 1
ATOM 618 N N . VAL A 1 83 ? -3.893 -2.164 -16.135 1.00 60.16 83 VAL A N 1
ATOM 619 C CA . VAL A 1 83 ? -2.513 -2.646 -15.976 1.00 60.16 83 VAL A CA 1
ATOM 620 C C . VAL A 1 83 ? -2.238 -3.827 -16.901 1.00 60.16 83 VAL A C 1
ATOM 622 O O . VAL A 1 83 ? -1.201 -3.832 -17.570 1.00 60.16 83 VAL A O 1
ATOM 625 N N . MET A 1 84 ? -3.146 -4.803 -16.951 1.00 60.00 84 MET A N 1
ATOM 626 C CA . MET A 1 84 ? -3.032 -5.970 -17.830 1.00 60.00 84 MET A CA 1
ATOM 627 C C . MET A 1 84 ? -3.052 -5.563 -19.306 1.00 60.00 84 MET A C 1
ATOM 629 O O . MET A 1 84 ? -2.306 -6.128 -20.099 1.00 60.00 84 MET A O 1
ATOM 633 N N . ALA A 1 85 ? -3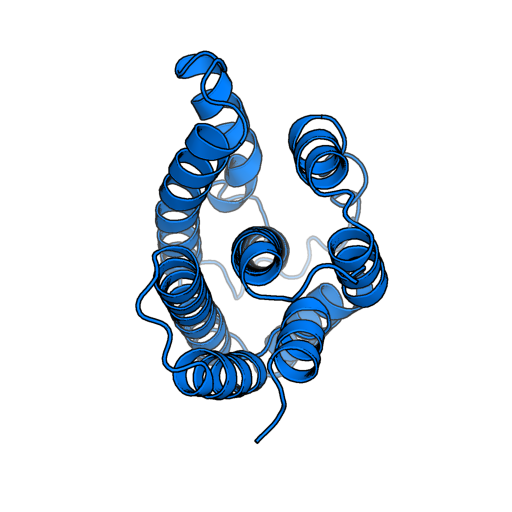.799 -4.509 -19.647 1.00 59.59 85 ALA A N 1
ATOM 634 C CA . ALA A 1 85 ? -3.826 -3.890 -20.971 1.00 59.59 85 ALA A CA 1
ATOM 635 C C . ALA A 1 85 ? -2.599 -2.998 -21.289 1.00 59.59 85 ALA A C 1
ATOM 637 O O . ALA A 1 85 ? -2.565 -2.345 -22.332 1.00 59.59 85 ALA A O 1
ATOM 638 N N . GLY A 1 86 ? -1.590 -2.929 -20.409 1.00 55.56 86 GLY A N 1
ATOM 639 C CA . GLY A 1 86 ? -0.303 -2.275 -20.682 1.00 55.56 86 GLY A CA 1
ATOM 640 C C . GLY A 1 86 ? -0.233 -0.759 -20.436 1.00 55.56 86 GLY A C 1
ATOM 641 O O . GLY A 1 86 ? 0.786 -0.144 -20.747 1.00 55.56 86 GLY A O 1
ATOM 642 N N . GLN A 1 87 ? -1.244 -0.125 -19.832 1.00 57.38 87 GLN A N 1
ATOM 643 C CA . GLN A 1 87 ? -1.315 1.342 -19.673 1.00 57.38 87 GLN A CA 1
ATOM 644 C C . GLN A 1 87 ? -0.637 1.875 -18.390 1.00 57.38 87 GLN A C 1
ATOM 646 O O . GLN A 1 87 ? -1.180 2.710 -17.664 1.00 57.38 87 GLN A O 1
ATOM 651 N N . LYS A 1 88 ? 0.583 1.412 -18.092 1.00 56.66 88 LYS A N 1
ATOM 652 C CA . LYS A 1 88 ? 1.280 1.682 -16.814 1.00 56.66 88 LYS A CA 1
ATOM 653 C C . LYS A 1 88 ? 1.650 3.159 -16.594 1.00 56.66 88 LYS A C 1
ATOM 655 O O . LYS A 1 88 ? 1.599 3.642 -15.464 1.00 56.66 88 LYS A O 1
ATOM 660 N N . GLU A 1 89 ? 1.988 3.895 -17.655 1.00 54.88 89 GLU A N 1
ATOM 661 C CA . GLU A 1 89 ? 2.369 5.318 -17.566 1.00 54.88 89 GLU A CA 1
ATOM 662 C C . GLU A 1 89 ? 1.193 6.245 -17.222 1.00 54.88 89 GLU A C 1
ATOM 664 O O . GLU A 1 89 ? 1.376 7.270 -16.557 1.00 54.88 89 GLU A O 1
ATOM 669 N N . HIS A 1 90 ? -0.025 5.881 -17.638 1.00 56.66 90 HIS A N 1
ATOM 670 C CA . HIS A 1 90 ? -1.230 6.657 -17.347 1.00 56.66 90 HIS A CA 1
ATOM 671 C C . HIS A 1 90 ? -1.607 6.605 -15.864 1.00 56.66 90 HIS A C 1
ATOM 673 O O . HIS A 1 90 ? -2.104 7.598 -15.340 1.00 56.66 90 HIS A O 1
ATOM 679 N N . LEU A 1 91 ? -1.303 5.506 -15.168 1.00 60.12 91 LEU A N 1
ATOM 680 C CA . LEU A 1 91 ? -1.580 5.353 -13.736 1.00 60.12 91 LEU A CA 1
ATOM 681 C C . LEU A 1 91 ? -0.744 6.325 -12.899 1.00 60.12 91 LEU A C 1
ATOM 683 O O . LEU A 1 91 ? -1.294 7.068 -12.091 1.00 60.12 91 LEU A O 1
ATOM 687 N N . TRP A 1 92 ? 0.567 6.398 -13.149 1.00 59.09 92 TRP A N 1
ATOM 688 C CA . TRP A 1 92 ? 1.462 7.323 -12.443 1.00 59.09 92 TRP A CA 1
ATOM 689 C C . TRP A 1 92 ? 1.153 8.787 -12.743 1.00 59.09 92 TRP A C 1
ATOM 691 O O . TRP A 1 92 ? 1.123 9.601 -11.822 1.00 59.09 92 TRP A O 1
ATOM 701 N N . LYS A 1 93 ? 0.873 9.131 -14.007 1.00 53.81 93 LYS A N 1
ATOM 702 C CA . LYS A 1 93 ? 0.461 10.494 -14.380 1.00 53.81 93 LYS A CA 1
ATOM 703 C C . LYS A 1 93 ? -0.896 10.865 -13.777 1.00 53.81 93 LYS A C 1
ATOM 705 O O . LYS A 1 93 ? -1.034 11.973 -13.275 1.00 53.81 93 LYS A O 1
ATOM 710 N N . SER A 1 94 ? -1.869 9.952 -13.761 1.00 54.00 94 SER A N 1
ATOM 711 C CA . SER A 1 94 ? -3.178 10.178 -13.132 1.00 54.00 94 SER A CA 1
ATOM 712 C C . SER A 1 94 ? -3.071 10.338 -11.615 1.00 54.00 94 SER A C 1
ATOM 714 O O . SER A 1 94 ? -3.799 11.140 -11.043 1.00 54.00 94 SER A O 1
ATOM 716 N N . LEU A 1 95 ? -2.163 9.614 -10.958 1.00 55.62 95 LEU A N 1
ATOM 717 C CA . LEU A 1 95 ? -1.934 9.708 -9.515 1.00 55.62 95 LEU A CA 1
ATOM 718 C C . LEU A 1 95 ? -1.180 10.980 -9.113 1.00 55.62 95 LEU A C 1
ATOM 720 O O . LEU A 1 95 ? -1.584 11.649 -8.167 1.00 55.62 95 LEU A O 1
ATOM 724 N N . LEU A 1 96 ? -0.112 11.331 -9.837 1.00 52.97 96 LEU A N 1
ATOM 725 C CA . LEU A 1 96 ? 0.728 12.496 -9.532 1.00 52.97 96 LEU A CA 1
ATOM 726 C C . LEU A 1 96 ? 0.126 13.822 -10.015 1.00 52.97 96 LEU A C 1
ATOM 728 O O . LEU A 1 96 ? 0.326 14.837 -9.357 1.00 52.97 96 LEU A O 1
ATOM 732 N N . MET A 1 97 ? -0.599 13.833 -11.143 1.00 44.50 97 MET A N 1
ATOM 733 C CA . MET A 1 97 ? -1.171 15.061 -11.720 1.00 44.50 97 MET A CA 1
ATOM 734 C C . MET A 1 97 ? -2.694 15.191 -11.576 1.00 44.50 97 MET A C 1
ATOM 736 O O . MET A 1 97 ? -3.202 16.290 -11.776 1.00 44.50 97 MET A O 1
ATOM 740 N N . GLY A 1 98 ? -3.437 14.123 -11.252 1.00 45.28 98 GLY A N 1
ATOM 741 C CA . GLY A 1 98 ? -4.907 14.134 -11.340 1.00 45.28 98 GLY A CA 1
ATOM 742 C C . GLY A 1 98 ? -5.703 13.539 -10.172 1.00 45.28 98 GLY A C 1
ATOM 743 O O . GLY A 1 98 ? -6.925 13.539 -10.247 1.00 45.28 98 GLY A O 1
ATOM 744 N N . GLY A 1 99 ? -5.090 13.013 -9.108 1.00 49.31 99 GLY A N 1
ATOM 745 C CA . GLY A 1 99 ? -5.742 11.912 -8.385 1.00 49.31 99 GLY A CA 1
ATOM 746 C C . GLY A 1 99 ? -5.787 11.956 -6.863 1.00 49.31 99 GLY A C 1
ATOM 747 O O . GLY A 1 99 ? -5.675 10.897 -6.262 1.00 49.31 99 GLY A O 1
ATOM 748 N N . LEU A 1 100 ? -5.976 13.118 -6.232 1.00 45.62 100 LEU A N 1
ATOM 749 C CA . LEU A 1 100 ? -6.513 13.189 -4.854 1.00 45.62 100 LEU A CA 1
ATOM 750 C C . LEU A 1 100 ? -7.423 14.396 -4.586 1.00 45.62 100 LEU A C 1
ATOM 752 O O . LEU A 1 100 ? -7.988 14.507 -3.501 1.00 45.62 100 LEU A O 1
ATOM 756 N N . SER A 1 101 ? -7.595 15.300 -5.547 1.00 42.22 101 SER A N 1
ATOM 757 C CA . SER A 1 101 ? -8.370 16.525 -5.347 1.00 42.22 101 SER A CA 1
ATOM 758 C C . SER A 1 101 ? -9.883 16.286 -5.304 1.00 42.22 101 SER A C 1
ATOM 760 O O . SER A 1 101 ? -10.569 16.968 -4.550 1.00 42.22 101 SER A O 1
ATOM 762 N N . GLU A 1 102 ? -10.417 15.309 -6.045 1.00 42.38 102 GLU A N 1
ATOM 763 C CA . GLU A 1 102 ? -11.877 15.115 -6.148 1.00 42.38 102 GLU A CA 1
ATOM 764 C C . GLU A 1 102 ? -12.442 14.015 -5.229 1.00 42.38 102 GLU A C 1
ATOM 766 O O . GLU A 1 102 ? -13.620 14.048 -4.885 1.00 42.38 102 GLU A O 1
ATOM 771 N N . GLY A 1 103 ? -11.614 13.077 -4.753 1.00 44.00 103 GLY A N 1
ATOM 772 C CA . GLY A 1 103 ? -12.061 11.953 -3.909 1.00 44.00 103 GLY A CA 1
ATOM 773 C C . GLY A 1 103 ? -12.073 12.220 -2.398 1.00 44.00 103 GLY A C 1
ATOM 774 O O . GLY A 1 103 ? -12.682 11.462 -1.648 1.00 44.00 103 GLY A O 1
ATOM 775 N N . LEU A 1 104 ? -11.416 13.290 -1.936 1.00 43.88 104 LEU A N 1
ATOM 776 C CA . LEU A 1 104 ? -11.364 13.665 -0.514 1.00 43.88 104 LEU A CA 1
ATOM 777 C C . LEU A 1 104 ? -12.508 14.602 -0.090 1.00 43.88 104 LEU A C 1
ATOM 779 O O . LEU A 1 104 ? -12.623 14.951 1.083 1.00 43.88 104 LEU A O 1
ATOM 783 N N . MET A 1 105 ? -13.404 14.972 -1.010 1.00 40.16 105 MET A N 1
ATOM 784 C CA . MET A 1 105 ? -14.604 15.756 -0.707 1.00 40.16 105 MET A CA 1
ATOM 785 C C . MET A 1 105 ? -15.767 14.865 -0.233 1.00 40.16 105 MET A C 1
ATOM 787 O O . MET A 1 105 ? -16.865 14.894 -0.780 1.00 40.16 105 MET A O 1
ATOM 791 N N . VAL A 1 106 ? -15.556 14.084 0.829 1.00 43.50 106 VAL A N 1
ATOM 792 C CA . VAL A 1 106 ? -16.666 13.485 1.588 1.00 43.50 106 VAL A CA 1
ATOM 793 C C . VAL A 1 106 ? -16.696 14.119 2.968 1.00 43.50 106 VAL A C 1
ATOM 795 O O . VAL A 1 106 ? -15.998 13.730 3.896 1.00 43.50 106 VAL A O 1
ATOM 798 N N . ALA A 1 107 ? -17.527 15.148 3.084 1.00 50.56 107 ALA A N 1
ATOM 799 C CA . ALA A 1 107 ? -17.898 15.742 4.352 1.00 50.56 107 ALA A CA 1
ATOM 800 C C . ALA A 1 107 ? -18.816 14.790 5.140 1.00 50.56 107 ALA A C 1
ATOM 802 O O . ALA A 1 107 ? -19.917 14.509 4.681 1.00 50.56 107 ALA A O 1
ATOM 803 N N . ALA A 1 108 ? -18.400 14.356 6.335 1.00 35.59 108 ALA A N 1
ATOM 804 C CA . ALA A 1 108 ? -19.242 13.968 7.486 1.00 35.59 108 ALA A CA 1
ATOM 805 C C . ALA A 1 108 ? -18.310 13.416 8.585 1.00 35.59 108 ALA A C 1
ATOM 807 O O . ALA A 1 108 ? -17.449 12.611 8.290 1.00 35.59 108 ALA A O 1
ATOM 808 N N . SER A 1 109 ? -18.365 13.717 9.880 1.00 39.88 109 SER A N 1
ATOM 809 C CA . SER A 1 109 ? -19.334 14.355 10.762 1.00 39.88 109 SER A CA 1
ATOM 810 C C . SER A 1 109 ? -18.551 14.791 12.012 1.00 39.88 109 SER A C 1
ATOM 812 O O . SER A 1 109 ? -17.804 14.010 12.602 1.00 39.88 109 SER A O 1
ATOM 814 N N . ARG A 1 110 ? -18.713 16.043 12.455 1.00 46.25 110 ARG A N 1
ATOM 815 C CA . ARG A 1 110 ? -17.952 16.624 13.583 1.00 46.25 110 ARG A CA 1
ATOM 816 C C . ARG A 1 110 ? -18.292 16.015 14.958 1.00 46.25 110 ARG A C 1
ATOM 818 O O . ARG A 1 110 ? -17.712 16.421 15.961 1.00 46.25 110 ARG A O 1
ATOM 825 N N . GLN A 1 111 ? -19.220 15.058 15.035 1.00 41.25 111 GLN A N 1
ATOM 826 C CA . GLN A 1 111 ? -19.721 14.508 16.301 1.00 41.25 111 GLN A CA 1
ATOM 827 C C . GLN A 1 111 ? -18.937 13.290 16.832 1.00 41.25 111 GLN A C 1
ATOM 829 O O . GLN A 1 111 ? -19.147 12.903 17.977 1.00 41.25 111 GLN A O 1
ATOM 834 N N . TYR A 1 112 ? -17.984 12.732 16.075 1.00 43.81 112 TYR A N 1
ATOM 835 C CA . TYR A 1 112 ? -17.298 11.472 16.426 1.00 43.81 112 TYR A CA 1
ATOM 836 C C . TYR A 1 112 ? -15.895 11.644 17.066 1.00 43.81 112 TYR A C 1
ATOM 838 O O . TYR A 1 112 ? -15.130 10.700 17.240 1.00 43.81 112 TYR A O 1
ATOM 846 N N . ILE A 1 113 ? -15.525 12.878 17.428 1.00 50.12 113 ILE A N 1
ATOM 847 C CA . ILE A 1 113 ? -14.124 13.306 17.639 1.00 50.12 113 ILE A CA 1
ATOM 848 C C . ILE A 1 113 ? -13.535 12.931 19.022 1.00 50.12 113 ILE A C 1
ATOM 850 O O . ILE A 1 113 ? -12.335 13.093 19.246 1.00 50.12 113 ILE A O 1
ATOM 854 N N . ARG A 1 114 ? -14.319 12.418 19.981 1.00 46.28 114 ARG A N 1
ATOM 855 C CA . ARG A 1 114 ? -13.834 12.254 21.372 1.00 46.28 114 ARG A CA 1
ATOM 856 C C . ARG A 1 114 ? -13.260 10.882 21.746 1.00 46.28 114 ARG A C 1
ATOM 858 O O . ARG A 1 114 ? -12.554 10.828 22.744 1.00 46.28 114 ARG A O 1
ATOM 865 N N . ALA A 1 115 ? -13.476 9.819 20.967 1.00 45.69 115 ALA A N 1
ATOM 866 C CA . ALA A 1 115 ? -13.041 8.465 21.356 1.00 45.69 115 ALA A CA 1
ATOM 867 C C . ALA A 1 115 ? -11.713 7.991 20.723 1.00 45.69 115 ALA A C 1
ATOM 869 O O . ALA A 1 11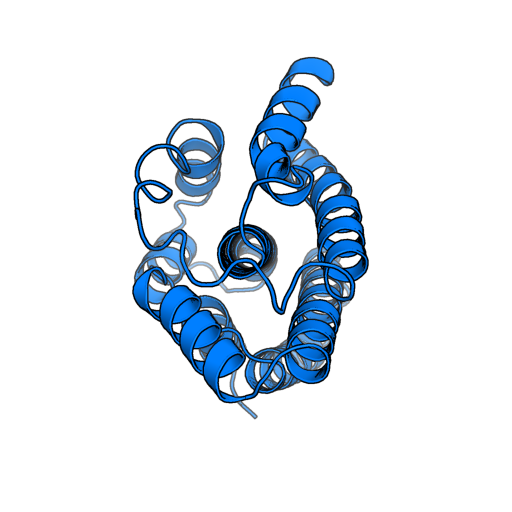5 ? -11.106 7.050 21.213 1.00 45.69 115 ALA A O 1
ATOM 870 N N . TRP A 1 116 ? -11.226 8.658 19.671 1.00 48.66 116 TRP A N 1
ATOM 871 C CA . TRP A 1 116 ? -10.130 8.152 18.823 1.00 48.66 116 TRP A CA 1
ATOM 872 C C . TRP A 1 116 ? -8.767 8.819 19.027 1.00 48.66 116 TRP A C 1
ATOM 874 O O . TRP A 1 116 ? -7.794 8.500 18.346 1.00 48.66 116 TRP A O 1
ATOM 884 N N . LYS A 1 117 ? -8.690 9.807 19.918 1.00 52.25 117 LYS A N 1
ATOM 885 C CA . LYS A 1 117 ? -7.701 10.883 19.785 1.00 52.25 117 LYS A CA 1
ATOM 886 C C . LYS A 1 117 ? -6.279 10.561 20.263 1.00 52.25 117 LYS A C 1
ATOM 888 O O . LYS A 1 117 ? -5.434 11.445 20.169 1.00 52.25 117 LYS A O 1
ATOM 893 N N . VAL A 1 118 ? -5.991 9.358 20.772 1.00 52.25 118 VAL A N 1
ATOM 894 C CA . VAL A 1 118 ? -4.677 9.091 21.398 1.00 52.25 118 VAL A CA 1
ATOM 895 C C . VAL A 1 118 ? -4.003 7.775 20.974 1.00 52.25 118 VAL A C 1
ATOM 897 O O . VAL A 1 118 ? -2.779 7.752 20.907 1.00 52.25 118 VAL A O 1
ATOM 900 N N . GLU A 1 119 ? -4.717 6.708 20.595 1.00 53.78 119 GLU A N 1
ATOM 901 C CA . GLU A 1 119 ? -4.069 5.388 20.398 1.00 53.78 119 GLU A CA 1
ATOM 902 C C . GLU A 1 119 ? -3.693 5.003 18.956 1.00 53.78 119 GLU A C 1
ATOM 904 O O . GLU A 1 119 ? -2.896 4.075 18.759 1.00 53.78 119 GLU A O 1
ATOM 909 N N . THR A 1 120 ? -4.202 5.710 17.944 1.00 62.38 120 THR A N 1
ATOM 910 C CA . THR A 1 120 ? -3.992 5.379 16.518 1.00 62.38 120 THR A CA 1
ATOM 911 C C . THR A 1 120 ? -2.986 6.280 15.802 1.00 62.38 120 THR A C 1
ATOM 913 O O . THR A 1 120 ? -2.531 5.929 14.715 1.00 62.38 120 THR A O 1
ATOM 916 N N . SER A 1 121 ? -2.568 7.400 16.405 1.00 70.50 121 SER A N 1
ATOM 917 C CA . SER A 1 121 ? -1.644 8.357 15.770 1.00 70.50 121 SER A CA 1
ATOM 918 C C . SER A 1 121 ? -0.316 7.711 15.372 1.00 70.50 121 SER A C 1
ATOM 920 O O . SER A 1 121 ? 0.136 7.903 14.247 1.00 70.50 121 SER A O 1
ATOM 922 N N . LEU A 1 122 ? 0.253 6.875 16.246 1.00 82.50 122 LEU A N 1
ATOM 923 C CA . LEU A 1 122 ? 1.518 6.187 15.990 1.00 82.50 122 LEU A CA 1
ATOM 924 C C . LEU A 1 122 ? 1.433 5.251 14.777 1.00 82.50 122 LEU A C 1
ATOM 926 O O . LEU A 1 122 ? 2.354 5.230 13.967 1.00 82.50 122 LEU A O 1
ATOM 930 N N . VAL A 1 123 ? 0.316 4.533 14.621 1.00 88.00 123 VAL A N 1
ATOM 931 C CA . VAL A 1 123 ? 0.095 3.595 13.506 1.00 88.00 123 VAL A CA 1
ATOM 932 C C . VAL A 1 123 ? 0.054 4.350 12.176 1.00 88.00 123 VAL A C 1
ATOM 934 O O . VAL A 1 123 ? 0.679 3.944 11.199 1.00 88.00 123 VAL A O 1
ATOM 937 N N . HIS A 1 124 ? -0.634 5.496 12.143 1.00 89.06 124 HIS A N 1
ATOM 938 C CA . HIS A 1 124 ? -0.679 6.356 10.959 1.00 89.06 124 HIS A CA 1
ATOM 939 C C . HIS A 1 124 ? 0.683 6.976 10.639 1.00 89.06 124 HIS A C 1
ATOM 941 O O . HIS A 1 124 ? 1.087 6.968 9.479 1.00 89.06 124 HIS A O 1
ATOM 947 N N . THR A 1 125 ? 1.410 7.478 11.642 1.00 88.44 125 THR A N 1
ATOM 948 C CA . THR A 1 125 ? 2.740 8.070 11.440 1.00 88.44 125 THR A CA 1
ATOM 949 C C . THR A 1 125 ? 3.750 7.034 10.944 1.00 88.44 125 THR A C 1
ATOM 951 O O . THR A 1 125 ? 4.511 7.323 10.025 1.00 88.44 125 THR A O 1
ATOM 954 N N . GLN A 1 126 ? 3.739 5.815 11.492 1.00 91.75 126 GLN A N 1
ATOM 955 C CA . GLN A 1 126 ? 4.618 4.735 11.032 1.00 91.75 126 GLN A CA 1
ATOM 956 C C . GLN A 1 126 ? 4.309 4.316 9.591 1.00 91.75 126 GLN A C 1
ATOM 958 O O . GLN A 1 126 ? 5.229 4.151 8.789 1.00 91.75 126 GLN A O 1
ATOM 963 N N . ALA A 1 127 ? 3.027 4.192 9.241 1.00 94.25 127 ALA A N 1
ATOM 964 C CA . ALA A 1 127 ? 2.623 3.915 7.869 1.00 94.25 127 ALA A CA 1
ATOM 965 C C . ALA A 1 127 ? 3.039 5.043 6.914 1.00 94.25 127 ALA A C 1
ATOM 967 O O . ALA A 1 127 ? 3.633 4.764 5.879 1.00 94.25 127 ALA A O 1
ATOM 968 N N . ALA A 1 128 ? 2.797 6.308 7.269 1.00 94.12 128 ALA A N 1
ATOM 969 C CA . ALA A 1 128 ? 3.192 7.452 6.448 1.00 94.12 128 ALA A CA 1
ATOM 970 C C . ALA A 1 128 ? 4.714 7.521 6.237 1.00 94.12 128 ALA A C 1
ATOM 972 O O . ALA A 1 128 ? 5.160 7.781 5.123 1.00 94.12 128 ALA A O 1
ATOM 973 N N . TRP A 1 129 ? 5.507 7.230 7.274 1.00 95.12 129 TRP A N 1
ATOM 974 C CA . TRP A 1 129 ? 6.966 7.153 7.174 1.00 95.12 129 TRP A CA 1
ATOM 975 C C . TRP A 1 129 ? 7.415 6.107 6.149 1.00 95.12 129 TRP A C 1
ATOM 977 O O . TRP A 1 129 ? 8.184 6.417 5.243 1.00 95.12 129 TRP A O 1
ATOM 987 N N . TYR A 1 130 ? 6.894 4.882 6.260 1.00 96.81 130 TYR A N 1
ATOM 988 C CA . TYR A 1 130 ? 7.195 3.816 5.305 1.00 96.81 130 TYR A CA 1
ATOM 989 C C . TYR A 1 130 ? 6.772 4.190 3.876 1.00 96.81 130 TYR A C 1
ATOM 991 O O . TYR A 1 130 ? 7.541 4.034 2.928 1.00 96.81 130 TYR A O 1
ATOM 999 N N . LEU A 1 131 ? 5.552 4.712 3.720 1.00 95.69 131 LEU A N 1
ATOM 1000 C CA . LEU A 1 131 ? 5.001 5.070 2.417 1.00 95.69 131 LEU A CA 1
ATOM 1001 C C . LEU A 1 131 ? 5.802 6.183 1.740 1.00 95.69 131 LEU A C 1
ATOM 1003 O O . LEU A 1 131 ? 5.964 6.134 0.526 1.00 95.69 131 LEU A O 1
ATOM 1007 N N . ALA A 1 132 ? 6.343 7.145 2.492 1.00 94.94 132 ALA A N 1
ATOM 1008 C CA . ALA A 1 132 ? 7.197 8.190 1.932 1.00 94.94 132 ALA A CA 1
ATOM 1009 C C . ALA A 1 132 ? 8.427 7.600 1.224 1.00 94.94 132 ALA A C 1
ATOM 1011 O O . ALA A 1 132 ? 8.730 7.968 0.088 1.00 94.94 132 ALA A O 1
ATOM 1012 N N . GLU A 1 133 ? 9.101 6.644 1.866 1.00 96.25 133 GLU A N 1
ATOM 1013 C CA . GLU A 1 133 ? 10.267 5.967 1.298 1.00 96.25 133 GLU A CA 1
ATOM 1014 C C . GLU A 1 133 ? 9.893 5.082 0.101 1.00 96.25 133 GLU A C 1
ATOM 1016 O O . GLU A 1 133 ? 10.545 5.137 -0.945 1.00 96.25 133 GLU A O 1
ATOM 1021 N N . ALA A 1 134 ? 8.818 4.300 0.216 1.00 94.75 134 ALA A N 1
ATOM 1022 C CA . ALA A 1 134 ? 8.355 3.436 -0.867 1.00 94.75 134 ALA A CA 1
ATOM 1023 C C . ALA A 1 134 ? 7.929 4.244 -2.108 1.00 94.75 134 ALA A C 1
ATOM 1025 O O . ALA A 1 134 ? 8.307 3.908 -3.233 1.00 94.75 134 ALA A O 1
ATOM 1026 N N . LEU A 1 135 ? 7.210 5.356 -1.920 1.00 91.56 135 LEU A N 1
ATOM 1027 C CA . LEU A 1 135 ? 6.846 6.283 -2.995 1.00 91.56 135 LEU A CA 1
ATOM 1028 C C . LEU A 1 135 ? 8.080 6.944 -3.617 1.00 91.56 135 LEU A C 1
ATOM 1030 O O . LEU A 1 135 ? 8.143 7.097 -4.838 1.00 91.56 135 LEU A O 1
ATOM 1034 N N . TRP A 1 136 ? 9.080 7.305 -2.811 1.00 93.25 136 TRP A N 1
ATOM 1035 C CA . TRP A 1 136 ? 10.333 7.862 -3.314 1.00 93.25 136 TRP A CA 1
ATOM 1036 C C . TRP A 1 136 ? 11.053 6.884 -4.244 1.00 93.25 136 TRP A C 1
ATOM 1038 O O . TRP A 1 136 ? 11.376 7.239 -5.376 1.00 93.25 136 TRP A O 1
ATOM 1048 N N . ARG A 1 137 ? 11.254 5.637 -3.803 1.00 92.00 137 ARG A N 1
ATOM 1049 C CA . ARG A 1 137 ? 11.901 4.592 -4.614 1.00 92.00 137 ARG A CA 1
ATOM 1050 C C . ARG A 1 137 ? 11.120 4.329 -5.900 1.00 92.00 137 ARG A C 1
ATOM 1052 O O . ARG A 1 137 ? 11.685 4.364 -6.989 1.00 92.00 137 ARG A O 1
ATOM 1059 N N . THR A 1 138 ? 9.804 4.169 -5.786 1.00 88.00 138 THR A N 1
ATOM 1060 C CA . THR A 1 138 ? 8.955 3.853 -6.941 1.00 88.00 138 THR A CA 1
ATOM 1061 C C . THR A 1 138 ? 8.901 5.004 -7.951 1.00 88.00 138 THR A C 1
ATOM 1063 O O . THR A 1 138 ? 8.964 4.781 -9.159 1.00 88.00 138 THR A O 1
ATOM 1066 N N . SER A 1 139 ? 8.849 6.255 -7.481 1.00 84.25 139 SER A N 1
ATOM 1067 C CA . SER A 1 139 ? 8.899 7.430 -8.362 1.00 84.25 139 SER A CA 1
ATOM 1068 C C . SER A 1 139 ? 10.275 7.643 -8.992 1.00 84.25 139 SER A C 1
ATOM 1070 O O . SER A 1 139 ? 10.343 8.135 -10.113 1.00 84.25 139 SER A O 1
ATOM 1072 N N . HIS A 1 140 ? 11.366 7.245 -8.333 1.00 87.62 140 HIS A N 1
ATOM 1073 C CA . HIS A 1 140 ? 12.700 7.261 -8.933 1.00 87.62 140 HIS A CA 1
ATOM 1074 C C . HIS A 1 140 ? 12.805 6.279 -10.110 1.00 87.62 140 HIS A C 1
ATOM 1076 O O . HIS A 1 140 ? 13.398 6.606 -11.134 1.00 87.62 140 HIS A O 1
ATOM 1082 N N . GLU A 1 141 ? 12.207 5.093 -9.990 1.00 84.00 141 GLU A N 1
ATOM 1083 C CA . GLU A 1 141 ? 12.150 4.110 -11.078 1.00 84.00 141 GLU A CA 1
ATOM 1084 C C . GLU A 1 141 ? 11.245 4.576 -12.231 1.00 84.00 141 GLU A C 1
ATOM 1086 O O . GLU A 1 141 ? 11.600 4.419 -13.397 1.00 84.00 141 GLU A O 1
ATOM 1091 N N . ALA A 1 142 ? 10.085 5.164 -11.918 1.00 79.50 142 ALA A N 1
ATOM 1092 C CA . ALA A 1 142 ? 9.113 5.597 -12.924 1.00 79.50 142 ALA A CA 1
ATOM 1093 C C . ALA A 1 142 ? 9.484 6.925 -13.611 1.00 79.50 142 ALA A C 1
ATOM 1095 O O . ALA A 1 142 ? 9.152 7.135 -14.776 1.00 79.50 142 ALA A O 1
ATOM 1096 N N . GLN A 1 143 ? 10.130 7.844 -12.888 1.00 80.00 143 GLN A N 1
ATOM 1097 C CA . GLN A 1 143 ? 10.488 9.191 -13.342 1.00 80.00 143 GLN A CA 1
ATOM 1098 C C . GLN A 1 143 ? 11.889 9.575 -12.831 1.00 80.00 143 GLN A C 1
ATOM 1100 O O . GLN A 1 143 ? 12.023 10.418 -11.934 1.00 80.00 143 GLN A O 1
ATOM 1105 N N . PRO A 1 144 ? 12.958 8.985 -13.398 1.00 84.31 144 PRO A N 1
ATOM 1106 C CA . PRO A 1 144 ? 14.324 9.212 -12.923 1.00 84.31 144 PRO A CA 1
ATOM 1107 C C . PRO A 1 144 ? 14.769 10.674 -13.060 1.00 84.31 144 PRO A C 1
ATOM 1109 O O . PRO A 1 144 ? 15.536 11.153 -12.232 1.00 84.31 144 PRO A O 1
ATOM 1112 N N . GLY A 1 145 ? 14.251 11.394 -14.063 1.00 83.56 145 GLY A N 1
ATOM 1113 C CA . GLY A 1 145 ? 14.590 12.795 -14.334 1.00 83.56 145 GLY A CA 1
ATOM 1114 C C . GLY A 1 145 ? 13.804 13.842 -13.538 1.00 83.56 145 GLY A C 1
ATOM 1115 O O . GLY A 1 145 ? 14.042 15.026 -13.747 1.00 83.56 145 GLY A O 1
ATOM 1116 N N . LEU A 1 146 ? 12.865 13.439 -12.672 1.00 83.31 146 LEU A N 1
ATOM 1117 C CA . LEU A 1 146 ? 12.132 14.381 -11.820 1.00 83.31 146 LEU A CA 1
ATOM 1118 C C . LEU A 1 146 ? 13.078 14.991 -10.778 1.00 83.31 146 LEU A C 1
ATOM 1120 O O . LEU A 1 146 ? 13.839 14.257 -10.137 1.00 83.31 146 LEU A O 1
ATOM 1124 N N . ASP A 1 147 ? 13.004 16.310 -10.593 1.00 90.19 147 ASP A N 1
ATOM 1125 C CA . ASP A 1 147 ? 13.825 17.003 -9.605 1.00 90.19 147 ASP A CA 1
ATOM 1126 C C . ASP A 1 147 ? 13.579 16.429 -8.190 1.00 90.19 147 ASP A C 1
ATOM 1128 O O . ASP A 1 147 ? 12.427 16.190 -7.806 1.00 90.19 147 ASP A O 1
ATOM 1132 N N . PRO A 1 148 ? 14.633 16.176 -7.389 1.00 92.00 148 PRO A N 1
ATOM 1133 C CA . PRO A 1 148 ? 14.482 15.620 -6.047 1.00 92.00 148 PRO A CA 1
ATOM 1134 C C . PRO A 1 148 ? 13.568 16.435 -5.120 1.00 92.00 148 PRO A C 1
ATOM 1136 O O . PRO A 1 148 ? 12.832 15.840 -4.329 1.00 92.00 148 PRO A O 1
ATOM 1139 N N . ALA A 1 149 ? 13.591 17.770 -5.198 1.00 86.69 149 ALA A N 1
ATOM 1140 C CA . ALA A 1 149 ? 12.744 18.623 -4.369 1.00 86.69 149 ALA A CA 1
ATOM 1141 C C . ALA A 1 149 ? 11.288 18.579 -4.844 1.00 86.69 149 ALA A C 1
ATOM 1143 O O . ALA A 1 149 ? 10.387 18.472 -4.013 1.00 86.69 149 ALA A O 1
ATOM 1144 N N . GLU A 1 150 ? 11.049 18.573 -6.157 1.00 81.00 150 GLU A N 1
ATOM 1145 C CA . GLU A 1 150 ? 9.707 18.390 -6.728 1.00 81.00 150 GLU A CA 1
ATOM 1146 C C . GLU A 1 150 ? 9.111 17.024 -6.354 1.00 81.00 150 GLU A C 1
ATOM 1148 O O . GLU A 1 150 ? 7.962 16.941 -5.910 1.00 81.00 150 GLU A O 1
ATOM 1153 N N . ARG A 1 151 ? 9.910 15.951 -6.441 1.00 87.81 151 ARG A N 1
ATOM 1154 C CA . ARG A 1 151 ? 9.518 14.597 -6.018 1.00 87.81 151 ARG A CA 1
ATOM 1155 C C . ARG A 1 151 ? 9.142 14.565 -4.540 1.00 87.81 151 ARG A C 1
ATOM 1157 O O . ARG A 1 151 ? 8.092 14.028 -4.182 1.00 87.81 151 ARG A O 1
ATOM 1164 N N . TRP A 1 152 ? 9.984 15.144 -3.682 1.00 89.88 152 TRP A N 1
ATOM 1165 C CA . TRP A 1 152 ? 9.704 15.207 -2.250 1.00 89.88 152 TRP A CA 1
ATOM 1166 C C . TRP A 1 152 ? 8.446 16.021 -1.966 1.00 89.88 152 TRP A C 1
ATOM 1168 O O . TRP A 1 152 ? 7.601 15.573 -1.198 1.00 89.88 152 TRP A O 1
ATOM 1178 N N . GLN A 1 153 ? 8.280 17.175 -2.614 1.00 83.25 153 GLN A N 1
ATOM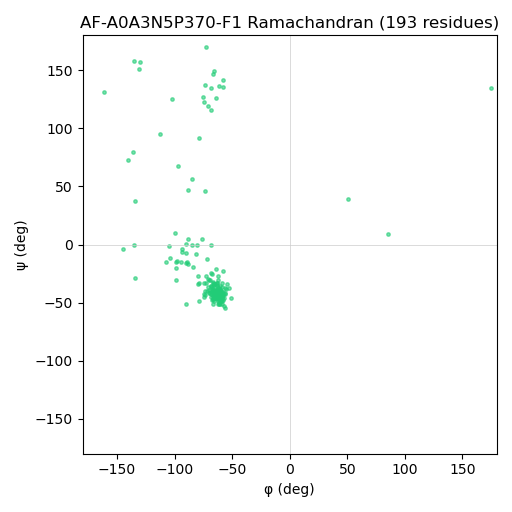 1179 C CA . GLN A 1 153 ? 7.113 18.026 -2.420 1.00 83.25 153 GLN A CA 1
ATOM 1180 C C . GLN A 1 153 ? 5.821 17.299 -2.803 1.00 83.25 153 GLN A C 1
ATOM 1182 O O . GLN A 1 153 ? 4.839 17.391 -2.066 1.00 83.25 153 GLN A O 1
ATOM 1187 N N . ALA A 1 154 ? 5.814 16.535 -3.897 1.00 80.50 154 ALA A N 1
ATOM 1188 C CA . ALA A 1 154 ? 4.658 15.734 -4.287 1.00 80.50 154 ALA A CA 1
ATOM 1189 C C . ALA A 1 154 ? 4.323 14.659 -3.234 1.00 80.50 154 ALA A C 1
ATOM 1191 O O . ALA A 1 154 ? 3.174 14.554 -2.804 1.00 80.50 154 ALA A O 1
ATOM 1192 N N . ILE A 1 155 ? 5.326 13.913 -2.757 1.00 86.25 155 ILE A N 1
ATOM 1193 C CA . ILE A 1 155 ? 5.158 12.871 -1.727 1.00 86.25 155 ILE A CA 1
ATOM 1194 C C . ILE A 1 155 ? 4.695 13.470 -0.393 1.00 86.25 155 ILE A C 1
ATOM 1196 O O . ILE A 1 155 ? 3.760 12.965 0.228 1.00 86.25 155 ILE A O 1
ATOM 1200 N N . ALA A 1 156 ? 5.320 14.563 0.041 1.00 85.88 156 ALA A N 1
ATOM 1201 C CA . ALA A 1 156 ? 4.965 15.262 1.267 1.00 85.88 156 ALA A CA 1
ATOM 1202 C C . ALA A 1 156 ? 3.533 15.807 1.201 1.00 85.88 156 ALA A C 1
ATOM 1204 O O . ALA A 1 156 ? 2.784 15.660 2.163 1.00 85.88 156 ALA A O 1
ATOM 1205 N N . SER A 1 157 ? 3.128 16.376 0.060 1.00 80.81 157 SER A N 1
ATOM 1206 C CA . SER A 1 157 ? 1.763 16.884 -0.145 1.00 80.81 157 SER A CA 1
ATOM 1207 C C . SER A 1 157 ? 0.732 15.751 -0.123 1.00 80.81 157 SER A C 1
ATOM 1209 O O . SER A 1 157 ? -0.309 15.881 0.514 1.00 80.81 157 SER A O 1
ATOM 1211 N N . LEU A 1 158 ? 1.050 14.614 -0.753 1.00 82.25 158 LEU A N 1
ATOM 1212 C CA . LEU A 1 158 ? 0.229 13.400 -0.748 1.00 82.25 158 LEU A CA 1
ATOM 1213 C C . LEU A 1 158 ? 0.022 12.843 0.675 1.00 82.25 158 LEU A C 1
ATOM 1215 O O . LEU A 1 158 ? -1.072 12.399 1.019 1.00 82.25 158 LEU A O 1
ATOM 1219 N N . LEU A 1 159 ? 1.058 12.882 1.517 1.00 86.94 159 LEU A N 1
ATOM 1220 C CA . LEU A 1 159 ? 1.028 12.332 2.878 1.00 86.94 159 LEU A CA 1
ATOM 1221 C C . LEU A 1 159 ? 0.654 13.351 3.965 1.00 86.94 159 LEU A C 1
ATOM 1223 O O . LEU A 1 159 ? 0.459 12.954 5.117 1.00 86.94 159 LEU A O 1
ATOM 1227 N N . ALA A 1 160 ? 0.526 14.639 3.635 1.00 85.38 160 ALA A N 1
ATOM 1228 C CA . ALA A 1 160 ? 0.228 15.697 4.601 1.00 85.38 160 ALA A CA 1
ATOM 1229 C C . ALA A 1 160 ? -0.998 15.388 5.487 1.00 85.38 160 ALA A C 1
ATOM 1231 O O . ALA A 1 160 ? -0.854 15.453 6.715 1.00 85.38 160 ALA A O 1
ATOM 1232 N N . PRO A 1 161 ? -2.147 14.916 4.949 1.00 84.00 161 PRO A N 1
ATOM 1233 C CA . PRO A 1 161 ? -3.327 14.655 5.776 1.00 84.00 161 PRO A CA 1
ATOM 1234 C C . PRO A 1 161 ? -3.110 13.570 6.843 1.00 84.00 161 PRO A C 1
ATOM 1236 O O . PRO A 1 161 ? -3.738 13.597 7.902 1.00 84.00 161 PRO A O 1
ATOM 1239 N N . ALA A 1 162 ? -2.193 12.621 6.622 1.00 85.69 162 ALA A N 1
ATOM 1240 C CA . ALA A 1 162 ? -1.884 11.583 7.607 1.00 85.69 162 ALA A CA 1
ATOM 1241 C C . ALA A 1 162 ? -1.218 12.158 8.872 1.00 85.69 162 ALA A C 1
ATOM 1243 O O . ALA A 1 162 ? -1.456 11.676 9.987 1.00 85.69 162 ALA A O 1
ATOM 1244 N N . ASN A 1 163 ? -0.440 13.230 8.710 1.00 81.44 163 ASN A N 1
ATOM 1245 C CA . ASN A 1 163 ? 0.306 13.887 9.783 1.00 81.44 163 ASN A CA 1
ATOM 1246 C C . ASN A 1 163 ? -0.494 14.994 10.483 1.00 81.44 163 ASN A C 1
ATOM 1248 O O . ASN A 1 163 ? -0.153 15.398 11.593 1.00 81.44 163 ASN A O 1
ATOM 1252 N N . GLU A 1 164 ? -1.589 15.457 9.884 1.00 81.81 164 GLU A N 1
ATOM 1253 C CA . GLU A 1 164 ? -2.406 16.532 10.437 1.00 81.81 164 GLU A CA 1
ATOM 1254 C C . GLU A 1 164 ? -3.263 16.062 11.629 1.00 81.81 164 GLU A C 1
ATOM 1256 O O . GLU A 1 164 ? -4.093 15.161 11.481 1.00 81.81 164 GLU A O 1
ATOM 1261 N N . PRO A 1 165 ? -3.144 16.665 12.828 1.00 78.12 165 PRO A N 1
ATOM 1262 C CA . PRO A 1 165 ? -3.927 16.253 14.002 1.00 78.12 165 PRO A CA 1
ATOM 1263 C C . PRO A 1 165 ? -5.441 16.455 13.855 1.00 78.12 165 PRO A C 1
ATOM 1265 O O . PRO A 1 165 ? -6.222 15.854 14.591 1.00 78.12 165 PRO A O 1
ATOM 1268 N N . GLN A 1 166 ? -5.843 17.339 12.942 1.00 77.56 166 GLN A N 1
ATOM 1269 C CA . GLN A 1 166 ? -7.233 17.713 12.688 1.00 77.56 166 GLN A CA 1
ATOM 1270 C C . GLN A 1 166 ? -7.966 16.752 11.747 1.00 77.56 166 GLN A C 1
ATOM 1272 O O . GLN A 1 166 ? -9.194 16.714 11.783 1.00 77.56 166 GLN A O 1
ATOM 1277 N N . VAL A 1 167 ? -7.234 15.958 10.960 1.00 78.75 167 VAL A N 1
ATOM 1278 C CA . VAL A 1 167 ? -7.824 14.955 10.068 1.00 78.75 167 VAL A CA 1
ATOM 1279 C C . VAL A 1 167 ? -8.302 13.756 10.903 1.00 78.75 167 VAL A C 1
ATOM 1281 O O . VAL A 1 167 ? -7.525 13.206 11.693 1.00 78.75 167 VAL A O 1
ATOM 1284 N N . PRO A 1 168 ? -9.567 13.329 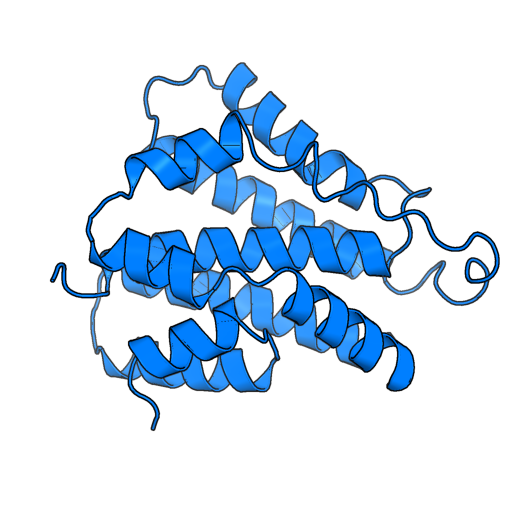10.771 1.00 77.31 168 PRO A N 1
ATOM 1285 C CA . PRO A 1 168 ? -10.089 12.145 11.444 1.00 77.31 168 PRO A CA 1
ATOM 1286 C C . PRO A 1 168 ? -9.322 10.860 11.100 1.00 77.31 168 PRO A C 1
ATOM 1288 O O . PRO A 1 168 ? -8.946 10.617 9.956 1.00 77.31 168 PRO A O 1
ATOM 1291 N N . ALA A 1 169 ? -9.129 9.985 12.091 1.00 79.50 169 ALA A N 1
ATOM 1292 C CA . ALA A 1 169 ? -8.416 8.717 11.911 1.00 79.50 169 ALA A CA 1
ATOM 1293 C C . ALA A 1 169 ? -8.988 7.808 10.795 1.00 79.50 169 ALA A C 1
ATOM 1295 O O . ALA A 1 169 ? -8.186 7.236 10.055 1.00 79.50 169 ALA A O 1
ATOM 1296 N N . PRO A 1 170 ? -10.320 7.701 10.587 1.00 77.56 170 PRO A N 1
ATOM 1297 C CA . PRO A 1 170 ? -10.866 6.933 9.463 1.00 77.56 170 PRO A CA 1
ATOM 1298 C C . PRO A 1 170 ? -10.465 7.491 8.090 1.00 77.56 170 PRO A C 1
ATOM 1300 O O . PRO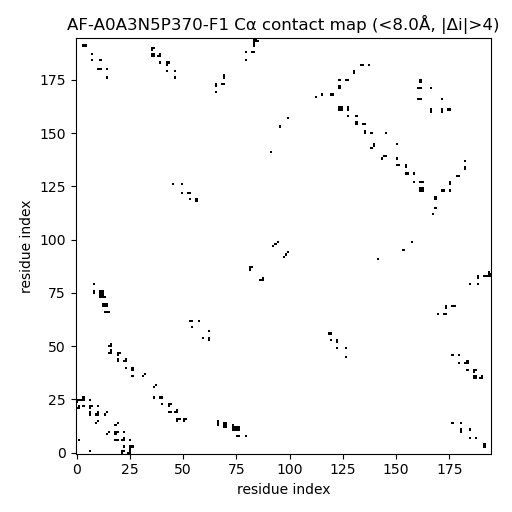 A 1 170 ? -10.186 6.727 7.166 1.00 77.56 170 PRO A O 1
ATOM 1303 N N . GLU A 1 171 ? -10.378 8.816 7.956 1.00 78.38 171 GLU A N 1
ATOM 1304 C CA . GLU A 1 171 ? -9.937 9.474 6.720 1.00 78.38 171 GLU A CA 1
ATOM 1305 C C . GLU A 1 171 ? -8.448 9.212 6.473 1.00 78.38 171 GLU A C 1
ATOM 1307 O O . GLU A 1 171 ? -8.060 8.836 5.367 1.00 78.38 171 GLU A O 1
ATOM 1312 N N . LYS A 1 172 ? -7.619 9.283 7.525 1.00 85.69 172 LYS A N 1
ATOM 1313 C CA . LYS A 1 172 ? -6.202 8.887 7.453 1.00 85.69 172 LYS A CA 1
ATOM 1314 C C . LYS A 1 172 ? -6.039 7.431 7.041 1.00 85.69 172 LYS A C 1
ATOM 1316 O O . LYS A 1 172 ? -5.198 7.125 6.203 1.00 85.69 172 LYS A O 1
ATOM 1321 N N . ALA A 1 173 ? -6.825 6.532 7.631 1.00 85.62 173 ALA A N 1
ATOM 1322 C CA . ALA A 1 173 ? -6.782 5.114 7.302 1.00 85.62 173 ALA A CA 1
ATOM 1323 C C . ALA A 1 173 ? -7.188 4.842 5.855 1.00 85.62 173 ALA A C 1
ATOM 1325 O O . ALA A 1 173 ? -6.543 4.043 5.180 1.00 85.62 173 ALA A O 1
ATOM 1326 N N . THR A 1 174 ? -8.206 5.553 5.371 1.00 83.75 174 THR A N 1
ATOM 1327 C CA . THR A 1 174 ? -8.636 5.475 3.975 1.00 83.75 174 THR A CA 1
ATOM 1328 C C . THR A 1 174 ? -7.519 5.947 3.046 1.00 83.75 174 THR A C 1
ATOM 1330 O O . THR A 1 174 ? -7.126 5.205 2.152 1.00 83.75 174 THR A O 1
ATOM 1333 N N . LEU A 1 175 ? -6.939 7.127 3.295 1.00 84.50 175 LEU A N 1
ATOM 1334 C CA . LEU A 1 175 ? -5.824 7.663 2.509 1.00 84.50 175 LEU A CA 1
ATOM 1335 C C . LEU A 1 175 ? -4.631 6.697 2.469 1.00 84.50 175 LEU A C 1
ATOM 1337 O O . LEU A 1 175 ? -4.175 6.314 1.395 1.00 84.50 175 LEU A O 1
ATOM 1341 N N . LEU A 1 176 ? -4.131 6.282 3.634 1.00 90.56 176 LEU A N 1
ATOM 1342 C CA . LEU A 1 176 ? -2.944 5.430 3.724 1.00 90.56 176 LEU A CA 1
ATOM 1343 C C . LEU A 1 176 ? -3.203 4.047 3.117 1.00 90.56 176 LEU A C 1
ATOM 1345 O O . LEU A 1 176 ? -2.361 3.537 2.381 1.00 90.56 176 LEU A O 1
ATOM 1349 N N . GLY A 1 177 ? -4.385 3.469 3.358 1.00 89.75 177 GLY A N 1
ATOM 1350 C CA . GLY A 1 177 ? -4.806 2.211 2.743 1.00 89.75 177 GLY A CA 1
ATOM 1351 C C . GLY A 1 177 ? -4.817 2.282 1.215 1.00 89.75 177 GLY A C 1
ATOM 1352 O O . GLY A 1 177 ? -4.325 1.367 0.559 1.00 89.75 177 GLY A O 1
ATOM 1353 N N . ARG A 1 178 ? -5.287 3.394 0.637 1.00 83.81 178 ARG A N 1
ATOM 1354 C CA . ARG A 1 178 ? -5.260 3.612 -0.819 1.00 83.81 178 ARG A CA 1
ATOM 1355 C C . ARG A 1 178 ? -3.843 3.689 -1.367 1.00 83.81 178 ARG A C 1
ATOM 1357 O O . ARG A 1 178 ? -3.546 3.045 -2.370 1.00 83.81 178 ARG A O 1
ATOM 1364 N N . ILE A 1 179 ? -2.956 4.425 -0.702 1.00 89.19 179 ILE A N 1
ATOM 1365 C CA . ILE A 1 179 ? -1.555 4.537 -1.130 1.00 89.19 179 ILE A CA 1
ATOM 1366 C C . ILE A 1 179 ? -0.868 3.161 -1.082 1.00 89.19 179 ILE A C 1
ATOM 1368 O O . ILE A 1 179 ? -0.164 2.803 -2.028 1.00 89.19 179 ILE A O 1
ATOM 1372 N N . PHE A 1 180 ? -1.126 2.347 -0.050 1.00 93.62 180 PHE A N 1
ATOM 1373 C CA . PHE A 1 180 ? -0.659 0.956 -0.011 1.00 93.62 180 PHE A CA 1
ATOM 1374 C C . PHE A 1 180 ? -1.166 0.137 -1.204 1.00 93.62 180 PHE A C 1
ATOM 1376 O O . PHE A 1 180 ? -0.366 -0.536 -1.850 1.00 93.62 180 PHE A O 1
ATOM 1383 N N . GLN A 1 181 ? -2.465 0.202 -1.524 1.00 87.62 181 GLN A N 1
ATOM 1384 C CA . GLN A 1 181 ? -3.039 -0.513 -2.673 1.00 87.62 181 GLN A CA 1
ATOM 1385 C C . GLN A 1 181 ? -2.382 -0.102 -3.999 1.00 87.62 181 GLN A C 1
ATOM 1387 O O . GLN A 1 181 ? -2.092 -0.958 -4.829 1.00 87.62 181 GLN A O 1
ATOM 1392 N N . ILE A 1 182 ? -2.105 1.190 -4.186 1.00 85.00 182 ILE A N 1
ATOM 1393 C CA . ILE A 1 182 ? -1.457 1.735 -5.388 1.00 85.00 182 ILE A CA 1
ATOM 1394 C C . ILE A 1 182 ? -0.006 1.254 -5.529 1.00 85.00 182 ILE A C 1
ATOM 1396 O O . ILE A 1 182 ? 0.405 0.822 -6.611 1.00 85.00 182 ILE A O 1
ATOM 1400 N N . LEU A 1 183 ? 0.778 1.317 -4.449 1.00 89.88 183 LEU A N 1
ATOM 1401 C CA . LEU A 1 183 ? 2.150 0.801 -4.448 1.00 89.88 183 LEU A CA 1
ATOM 1402 C C . LEU A 1 183 ? 2.156 -0.694 -4.752 1.00 89.88 183 LEU A C 1
ATOM 1404 O O . LEU A 1 183 ? 2.886 -1.156 -5.626 1.00 89.88 183 LEU A O 1
ATOM 1408 N N . LEU A 1 184 ? 1.274 -1.438 -4.088 1.00 91.06 184 LEU A N 1
ATOM 1409 C CA . LEU A 1 184 ? 1.146 -2.870 -4.286 1.00 91.06 184 LEU A CA 1
ATOM 1410 C C . LEU A 1 184 ? 0.771 -3.204 -5.735 1.00 91.06 184 LEU A C 1
ATOM 1412 O O . LEU A 1 184 ? 1.423 -4.047 -6.346 1.00 91.06 184 LEU A O 1
ATOM 1416 N N . LEU A 1 185 ? -0.204 -2.498 -6.318 1.00 86.44 185 LEU A N 1
ATOM 1417 C CA . LEU A 1 185 ? -0.560 -2.628 -7.732 1.00 86.44 185 LEU A CA 1
ATOM 1418 C C . LEU A 1 185 ? 0.648 -2.377 -8.641 1.00 86.44 185 LEU A C 1
ATOM 1420 O O . LEU A 1 185 ? 0.845 -3.118 -9.599 1.00 86.44 185 LEU A O 1
ATOM 1424 N N . THR A 1 186 ? 1.478 -1.376 -8.336 1.00 85.12 186 THR A N 1
ATOM 1425 C CA . THR A 1 186 ? 2.662 -1.058 -9.149 1.00 85.12 186 THR A CA 1
ATOM 1426 C C . THR A 1 186 ? 3.654 -2.218 -9.200 1.00 85.12 186 THR A C 1
ATOM 1428 O O . THR A 1 186 ? 4.179 -2.523 -10.273 1.00 85.12 186 THR A O 1
ATOM 1431 N N . HIS A 1 187 ? 3.907 -2.880 -8.071 1.00 89.50 187 HIS A N 1
ATOM 1432 C CA . HIS A 1 187 ? 4.816 -4.027 -8.036 1.00 89.50 187 HIS A CA 1
ATOM 1433 C C . HIS A 1 187 ? 4.165 -5.274 -8.654 1.00 89.50 187 HIS A C 1
ATOM 1435 O O . HIS A 1 187 ? 4.783 -5.939 -9.484 1.00 89.50 187 HIS A O 1
ATOM 1441 N N . LEU A 1 188 ? 2.887 -5.538 -8.357 1.00 89.38 188 LEU A N 1
ATOM 1442 C CA . LEU A 1 188 ? 2.132 -6.656 -8.939 1.00 89.38 188 LEU A CA 1
ATOM 1443 C C . LEU A 1 188 ? 2.022 -6.563 -10.466 1.00 89.38 188 LEU A C 1
ATOM 1445 O O . LEU A 1 188 ? 2.137 -7.573 -11.155 1.00 89.38 188 LEU A O 1
ATOM 1449 N N . ALA A 1 189 ? 1.900 -5.353 -11.013 1.00 84.31 189 ALA A N 1
ATOM 1450 C CA . ALA A 1 189 ? 1.890 -5.090 -12.450 1.00 84.31 189 ALA A CA 1
ATOM 1451 C C . ALA A 1 189 ? 3.148 -5.586 -13.186 1.00 84.31 189 ALA A C 1
ATOM 1453 O O . ALA A 1 189 ? 3.129 -5.748 -14.407 1.00 84.31 189 ALA A O 1
ATOM 1454 N N . ARG A 1 190 ? 4.272 -5.757 -12.480 1.00 84.88 190 ARG A N 1
ATOM 1455 C CA . ARG A 1 190 ? 5.529 -6.289 -13.036 1.00 84.88 190 ARG A CA 1
ATOM 1456 C C . ARG A 1 190 ? 5.601 -7.816 -12.961 1.00 84.88 190 ARG A C 1
ATOM 1458 O O . ARG A 1 190 ? 6.426 -8.418 -13.641 1.00 84.88 190 ARG A O 1
ATOM 1465 N N . LEU A 1 191 ? 4.749 -8.423 -12.139 1.00 85.94 191 LEU A N 1
ATOM 1466 C CA . LEU A 1 191 ? 4.698 -9.862 -11.894 1.00 85.94 191 LEU A CA 1
ATOM 1467 C C . LEU A 1 191 ? 3.606 -10.549 -12.712 1.00 85.94 191 LEU A C 1
ATOM 1469 O O . LEU A 1 191 ? 3.773 -11.708 -13.088 1.00 85.94 191 LEU A O 1
ATOM 1473 N N . LEU A 1 192 ? 2.515 -9.835 -12.995 1.00 80.19 192 LEU A N 1
ATOM 1474 C CA . LEU A 1 192 ? 1.440 -10.315 -13.852 1.00 80.19 192 LEU A CA 1
ATOM 1475 C C . LEU A 1 192 ? 1.882 -10.304 -15.326 1.00 80.19 192 LEU A C 1
ATOM 1477 O O . LEU A 1 192 ? 2.520 -9.340 -15.765 1.00 80.19 192 LEU A O 1
ATOM 1481 N N . PRO A 1 193 ? 1.568 -11.360 -16.095 1.00 66.88 193 PRO A N 1
ATOM 1482 C CA . PRO A 1 193 ? 1.874 -11.402 -17.518 1.00 66.88 193 PRO A CA 1
ATOM 1483 C C . PRO A 1 193 ? 1.133 -10.274 -18.250 1.00 66.88 193 PRO A C 1
ATOM 1485 O O . PRO A 1 193 ? -0.045 -10.028 -17.993 1.00 66.88 193 PRO A O 1
ATOM 1488 N N . ALA A 1 194 ? 1.824 -9.587 -19.165 1.00 58.06 194 ALA A N 1
ATOM 1489 C CA . ALA A 1 194 ? 1.151 -8.721 -20.128 1.00 58.06 194 ALA A CA 1
ATOM 1490 C C . ALA A 1 194 ? 0.274 -9.611 -21.018 1.00 58.06 194 ALA A C 1
ATOM 1492 O O . ALA A 1 194 ? 0.765 -10.618 -21.533 1.00 58.06 194 ALA A O 1
ATOM 1493 N N . SER A 1 195 ? -1.015 -9.282 -21.113 1.00 48.06 195 SER A N 1
ATOM 1494 C CA . SER A 1 195 ? -1.959 -9.995 -21.983 1.00 48.06 195 SER A CA 1
ATOM 1495 C C . SER A 1 195 ? -1.808 -9.543 -23.430 1.00 48.06 195 SER A C 1
ATOM 1497 O O . SER A 1 195 ? -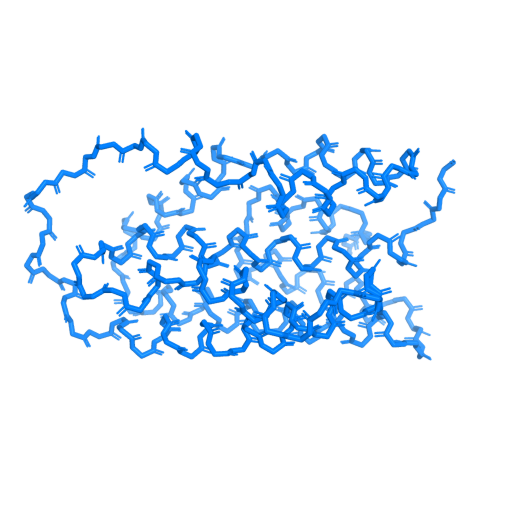1.560 -8.334 -23.636 1.00 48.06 195 SER A O 1
#

Radius of gyration: 16.47 Å; Cα contacts (8 Å, |Δi|>4): 171; chains: 1; bounding box: 34×40×43 Å

pLDDT: mean 76.81, std 17.04, range [35.59, 97.5]

Sequence (195 aa):
MKNLEEAAQAVLSHPTPRALQELQGALLALDRDDDAAAQALEVAGRFYSYLSELKTKIAAREYSELASHLDIGAVGAVALENVMAGQKEHLWKSLLMGGLSEGLMVAASRQYIRAWKVETSLVHTQAAWYLAEALWRTSHEAQPGLDPAERWQAIASLLAPANEPQVPAPEKATLLGRIFQILLLTHLARLLPAS

Secondary structure (DSSP, 8-state):
---HHHHHHHHHHS--HHHHHHHHHHHHTT---SHHHHHHHHHHHHHHHHHHHHHHHS-HHHHHHHHHHHHHT--HHHHHHHHHTT-HHHHHHHHHHHSSTTTS-----TTSTTSSTTTSHHHHHHHHHHHHHHHHHHHHHH-TTS-HHHHHHHHHHHHHHHH-TTS-HHHHHHHHHHHHHHHHHHHHHHHSPP-

Foldseek 3Di:
DDALLVLLLCCLQQNALVSLVVNLVNLVVVVDPDPLSVQLNVLSVLLSVLRVLVCVQDDPVVNVVLRVLSNVPRPSVVLLVCLLQPVLLVLVCCVQPNPDPPVLPDDDDPPPPPPRQPRCLVSLVVLLVVLLVLQLVLCCVSPVPDDPVNSSVSSCVLSVLSNDSPRDPSSSSSSSSNSSSSSSSSSVSVVDDRD

Nearest PDB structures (foldseek):
  8vsi-assembly1_B  TM=1.424E-01  e=2.809E+00  Escherichia coli